Protein AF-A0A6B3G0H2-F1 (afdb_monomer)

Mean predicted aligned error: 7.12 Å

Solvent-accessible surface area (backbone atoms only — not comparable to full-atom values): 10610 Å² total; per-residue (Å²): 130,90,56,65,70,66,47,51,53,51,40,54,52,39,26,51,53,11,52,51,46,46,52,53,48,56,57,47,26,76,76,65,77,55,78,64,62,69,59,52,50,50,17,49,45,35,40,48,50,50,52,52,49,53,62,69,44,49,84,65,65,76,85,73,67,90,80,66,84,82,47,71,42,78,52,81,40,64,75,80,82,90,67,98,53,65,69,66,47,37,51,47,28,28,53,26,36,30,51,52,40,35,51,48,26,51,35,27,74,70,67,75,42,77,77,44,69,31,36,40,42,46,82,60,38,22,66,51,31,48,90,81,32,66,71,52,33,48,48,49,49,52,22,30,43,56,51,64,24,41,29,37,41,14,24,37,38,79,56,74,99,85,38,80,37,57,28,40,31,38,28,38,48,87,79,36,78,77,50,78,48,70,69,84,80,75,70,86,94,111

pLDDT: mean 90.38, std 10.37, range [49.75, 98.5]

Radius of gyration: 27.17 Å; Cα contacts (8 Å, |Δi|>4): 255; chains: 1; bounding box: 57×47×71 Å

Secondary structure (DSSP, 8-state):
--SHHHHHHHHHHHHHHHHHHHHHHHHHHHHH----HHHHHHHHHHHHHHHHHHHHTGGG---S-BTB---EEE-----PPP-S-HHHHHHHHHHHHHHHHHHHHHHHHTTSSPPPSEEEPPTTSBSS-TTT-HHHHHHHHHHHHHHTS-EEEEEEEE-STT-EEEEEEEEETTTEEEEEEE-SSPPTT-

Foldseek 3Di:
DPDPPVVVVQLVVLLVVLVVLVVVQVVVCVVPVDHPVVSPVSSCCSNVVSVVVVVVCVVVDDPDDPPDDFAEAEFQLDFDDDDPCVPVRLVSLLLSSLVRLLVVLVCCVVVNDPQGQEYEYDASSHQDAVVPDVVSQVSVLVSCLSSQHWYWDFYFHDDPDDDTWGKTFTQHNVPGTDDIDTDDDDDVPD

Structure (mmCIF, N/CA/C/O backbone):
data_AF-A0A6B3G0H2-F1
#
_entry.id   AF-A0A6B3G0H2-F1
#
loop_
_atom_site.group_PDB
_atom_site.id
_atom_site.type_symbol
_atom_site.label_atom_id
_atom_site.label_alt_id
_atom_site.label_comp_id
_atom_site.label_asym_id
_atom_site.label_entity_id
_atom_site.label_seq_id
_atom_site.pdbx_PDB_ins_code
_atom_site.Cartn_x
_atom_site.Cartn_y
_atom_site.Cartn_z
_atom_site.occupancy
_atom_site.B_iso_or_equiv
_atom_site.auth_seq_id
_atom_site.auth_comp_id
_atom_site.auth_asym_id
_atom_site.auth_atom_id
_atom_site.pdbx_PDB_model_num
ATOM 1 N N . ALA A 1 1 ? -0.724 4.421 -18.449 1.00 69.81 1 ALA A N 1
ATOM 2 C CA . ALA A 1 1 ? -1.516 4.688 -19.665 1.00 69.81 1 ALA A CA 1
ATOM 3 C C . ALA A 1 1 ? -1.369 3.622 -20.766 1.00 69.81 1 ALA A C 1
ATOM 5 O O . ALA A 1 1 ? -2.378 3.017 -21.073 1.00 69.81 1 ALA A O 1
ATOM 6 N N . LEU A 1 2 ? -0.192 3.345 -21.366 1.00 79.50 2 LEU A N 1
ATOM 7 C CA . LEU A 1 2 ? -0.154 2.553 -22.626 1.00 79.50 2 LEU A CA 1
ATOM 8 C C . LEU A 1 2 ? 0.588 1.198 -22.608 1.00 79.50 2 LEU A C 1
ATOM 10 O O . LEU A 1 2 ? 0.274 0.343 -23.427 1.00 79.50 2 LEU A O 1
ATOM 14 N N . GLY A 1 3 ? 1.543 0.954 -21.702 1.00 85.19 3 GLY A N 1
ATOM 15 C CA . GLY A 1 3 ? 2.291 -0.321 -21.721 1.00 85.19 3 GLY A CA 1
ATOM 16 C C . GLY A 1 3 ? 3.062 -0.691 -20.454 1.00 85.19 3 GLY A C 1
ATOM 17 O O . GLY A 1 3 ? 3.895 -1.595 -20.488 1.00 85.19 3 GLY A O 1
ATOM 18 N N . GLY A 1 4 ? 2.794 -0.000 -19.342 1.00 89.50 4 GLY A N 1
ATOM 19 C CA . GLY A 1 4 ? 3.390 -0.286 -18.033 1.00 89.50 4 GLY A CA 1
ATOM 20 C C . GLY A 1 4 ? 4.922 -0.213 -17.990 1.00 89.50 4 GLY A C 1
ATOM 21 O O . GLY A 1 4 ? 5.574 0.343 -18.877 1.00 89.50 4 GLY A O 1
ATOM 22 N N . THR A 1 5 ? 5.496 -0.800 -16.938 1.00 92.12 5 THR A N 1
ATOM 23 C CA . THR A 1 5 ? 6.951 -0.920 -16.775 1.00 92.12 5 THR A CA 1
ATOM 24 C C . THR A 1 5 ? 7.637 -1.722 -17.891 1.00 92.12 5 THR A C 1
ATOM 26 O O . THR A 1 5 ? 8.738 -1.318 -18.262 1.00 92.12 5 THR A O 1
ATOM 29 N N . PRO A 1 6 ? 7.035 -2.761 -18.521 1.00 95.62 6 PRO A N 1
ATOM 30 C CA . PRO A 1 6 ? 7.700 -3.479 -19.610 1.00 95.62 6 PRO A CA 1
ATOM 31 C C . PRO A 1 6 ? 7.971 -2.610 -20.844 1.00 95.62 6 PRO A C 1
ATOM 33 O O . PRO A 1 6 ? 9.071 -2.662 -21.397 1.00 95.62 6 PRO A O 1
ATOM 36 N N . LEU A 1 7 ? 7.007 -1.778 -21.263 1.00 93.88 7 LEU A N 1
ATOM 37 C CA . LEU A 1 7 ? 7.196 -0.867 -22.398 1.00 93.88 7 LEU A CA 1
ATOM 38 C C . LEU A 1 7 ? 8.279 0.176 -22.102 1.00 93.88 7 LEU A C 1
ATOM 40 O O . LEU A 1 7 ? 9.087 0.485 -22.976 1.00 93.88 7 LEU A O 1
ATOM 44 N N . LEU A 1 8 ? 8.328 0.679 -20.864 1.00 94.12 8 LEU A N 1
ATOM 45 C CA . LEU A 1 8 ? 9.386 1.583 -20.419 1.00 94.12 8 LEU A CA 1
ATOM 46 C C . LEU A 1 8 ? 10.760 0.901 -20.479 1.00 94.12 8 LEU A C 1
ATOM 48 O O . LEU A 1 8 ? 11.696 1.466 -21.039 1.00 94.12 8 LEU A O 1
ATOM 52 N N . SER A 1 9 ? 10.885 -0.323 -19.957 1.00 96.62 9 SER A N 1
ATOM 53 C CA . SER A 1 9 ? 12.137 -1.086 -20.022 1.00 96.62 9 SER A CA 1
ATOM 54 C C . SER A 1 9 ? 12.588 -1.313 -21.464 1.00 96.62 9 SER A C 1
ATOM 56 O O . SER A 1 9 ? 13.755 -1.092 -21.782 1.00 96.62 9 SER A O 1
ATOM 58 N N . PHE A 1 10 ? 11.666 -1.686 -22.355 1.00 96.69 10 PHE A N 1
ATOM 59 C CA . PHE A 1 10 ? 11.954 -1.832 -23.779 1.00 96.69 10 PHE A CA 1
ATOM 60 C C . PHE A 1 10 ? 12.435 -0.517 -24.408 1.00 96.69 10 PHE A C 1
ATOM 62 O O . PHE A 1 10 ? 13.461 -0.507 -25.082 1.00 96.69 10 PHE A O 1
ATOM 69 N N . ALA A 1 11 ? 11.738 0.594 -24.155 1.00 96.50 11 ALA A N 1
ATOM 70 C CA . ALA A 1 11 ? 12.102 1.919 -24.654 1.00 96.50 11 ALA A CA 1
ATOM 71 C C . ALA A 1 11 ? 13.511 2.344 -24.214 1.00 96.50 11 ALA A C 1
ATOM 73 O O . ALA A 1 11 ? 14.295 2.818 -25.033 1.00 96.50 11 ALA A O 1
ATOM 74 N N . VAL A 1 12 ? 13.859 2.130 -22.942 1.00 97.25 12 VAL A N 1
ATOM 75 C CA . VAL A 1 12 ? 15.194 2.441 -22.406 1.00 97.25 12 VAL A CA 1
ATOM 76 C C . VAL A 1 12 ? 16.271 1.611 -23.104 1.00 97.25 12 VAL A C 1
ATOM 78 O O . VAL A 1 12 ? 17.283 2.159 -23.547 1.00 97.25 12 VAL A O 1
ATOM 81 N N . VAL A 1 13 ? 16.047 0.303 -23.250 1.00 97.88 13 VAL A N 1
ATOM 82 C CA . VAL A 1 13 ? 16.983 -0.594 -23.942 1.00 97.88 13 VAL A CA 1
ATOM 83 C C . VAL A 1 13 ? 17.134 -0.200 -25.417 1.00 97.88 13 VAL A C 1
ATOM 85 O O . VAL A 1 13 ? 18.254 -0.139 -25.926 1.00 97.88 13 VAL A O 1
ATOM 88 N N . LEU A 1 14 ? 16.031 0.134 -26.093 1.00 97.75 14 LEU A N 1
ATOM 89 C CA . LEU A 1 14 ? 16.022 0.572 -27.488 1.00 97.75 14 LEU A CA 1
ATOM 90 C C . LEU A 1 14 ? 16.811 1.875 -27.685 1.00 97.75 14 LEU A C 1
ATOM 92 O O . LEU A 1 14 ? 17.647 1.948 -28.588 1.00 97.75 14 LEU A O 1
ATOM 96 N N . CYS A 1 15 ? 16.619 2.864 -26.808 1.00 97.88 15 CYS A N 1
ATOM 97 C CA . CYS A 1 15 ? 17.418 4.089 -26.796 1.00 97.88 15 CYS A CA 1
ATOM 98 C C . CYS A 1 15 ? 18.910 3.781 -26.615 1.00 97.88 15 CYS A C 1
ATOM 100 O O . CYS A 1 15 ? 19.741 4.349 -27.320 1.00 97.88 15 CYS A O 1
ATOM 102 N N . GLY A 1 16 ? 19.258 2.853 -25.715 1.00 97.69 16 GLY A N 1
ATOM 103 C CA . GLY A 1 16 ? 20.639 2.413 -25.499 1.00 97.69 16 GLY A CA 1
ATOM 104 C C . GLY A 1 16 ? 21.286 1.846 -26.766 1.00 97.69 16 GLY A C 1
ATOM 105 O O . GLY A 1 16 ? 22.377 2.272 -27.148 1.00 97.69 16 GLY A O 1
ATOM 106 N N . PHE A 1 17 ? 20.590 0.949 -27.472 1.00 97.38 17 PHE A N 1
ATOM 107 C CA . PHE A 1 17 ? 21.061 0.425 -28.759 1.00 97.38 17 PHE A CA 1
ATOM 108 C C . PHE A 1 17 ? 21.135 1.503 -29.847 1.00 97.38 17 PHE A C 1
ATOM 110 O O . PHE A 1 17 ? 22.084 1.510 -30.631 1.00 97.38 17 PHE A O 1
ATOM 117 N N . GLY A 1 18 ? 20.183 2.440 -29.881 1.00 96.56 18 GLY A N 1
ATOM 118 C CA . GLY A 1 18 ? 20.206 3.578 -30.803 1.00 96.56 18 GLY A CA 1
ATOM 119 C C . GLY A 1 18 ? 21.410 4.497 -30.582 1.00 96.56 18 GLY A C 1
ATOM 120 O O . GLY A 1 18 ? 22.095 4.860 -31.537 1.00 96.56 18 GLY A O 1
ATOM 121 N N . LEU A 1 19 ? 21.726 4.819 -29.325 1.00 97.12 19 LEU A N 1
ATOM 122 C CA . LEU A 1 19 ? 22.900 5.618 -28.960 1.00 97.12 19 LEU A CA 1
ATOM 123 C C . LEU A 1 19 ? 24.208 4.897 -29.294 1.00 97.12 19 L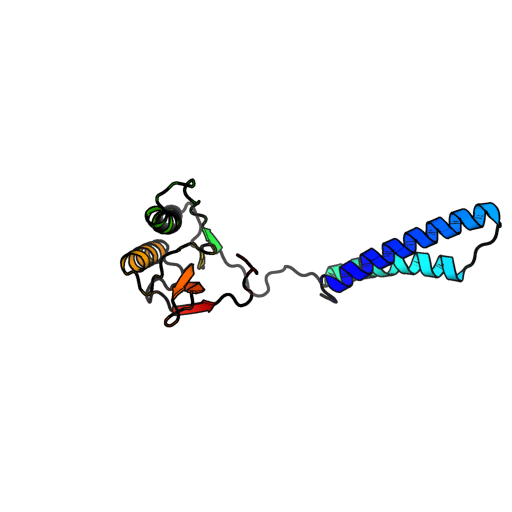EU A C 1
ATOM 125 O O . LEU A 1 19 ? 25.118 5.508 -29.857 1.00 97.12 19 LEU A O 1
ATOM 129 N N . TYR A 1 20 ? 24.296 3.597 -29.000 1.00 96.81 20 TYR A N 1
ATOM 130 C CA . TYR A 1 20 ? 25.440 2.777 -29.396 1.00 96.81 20 TYR A CA 1
ATOM 131 C C . TYR A 1 20 ? 25.652 2.809 -30.915 1.00 96.81 20 TYR A C 1
ATOM 133 O O . TYR A 1 20 ? 26.762 3.064 -31.388 1.00 96.81 20 TYR A O 1
ATOM 141 N N . GLU A 1 21 ? 24.582 2.608 -31.687 1.00 94.94 21 GLU A N 1
ATOM 142 C CA . GLU A 1 21 ? 24.642 2.638 -33.145 1.00 94.94 21 GLU A CA 1
ATOM 143 C C . GLU A 1 21 ? 25.055 4.023 -33.662 1.00 94.94 21 GLU A C 1
ATOM 145 O O . GLU A 1 21 ? 25.895 4.115 -34.557 1.00 94.94 21 GLU A O 1
ATOM 150 N N . ALA A 1 22 ? 24.561 5.108 -33.060 1.00 93.31 22 ALA A N 1
ATOM 151 C CA . ALA A 1 22 ? 24.979 6.465 -33.405 1.00 93.31 22 ALA A CA 1
ATOM 152 C C . ALA A 1 22 ? 26.492 6.674 -33.200 1.00 93.31 22 ALA A C 1
ATOM 154 O O . ALA A 1 22 ? 27.174 7.170 -34.101 1.00 93.31 22 ALA A O 1
ATOM 155 N N . VAL A 1 23 ? 27.044 6.234 -32.062 1.00 94.69 23 VAL A N 1
ATOM 156 C CA . VAL A 1 23 ? 28.492 6.292 -31.790 1.00 94.69 23 VAL A CA 1
ATOM 157 C C . VAL A 1 23 ? 29.272 5.470 -32.816 1.00 94.69 23 VAL A C 1
ATOM 159 O O . VAL A 1 23 ? 30.251 5.958 -33.390 1.00 94.69 23 VAL A O 1
ATOM 162 N N . ARG A 1 24 ? 28.817 4.246 -33.110 1.00 94.19 24 ARG A N 1
ATOM 163 C CA . ARG A 1 24 ? 29.448 3.364 -34.099 1.00 94.19 24 ARG A CA 1
ATOM 164 C C . ARG A 1 24 ? 29.493 4.005 -35.488 1.00 94.19 24 ARG A C 1
ATOM 166 O O . ARG A 1 24 ? 30.521 3.922 -36.162 1.00 94.19 24 ARG A O 1
ATOM 173 N N . GLN A 1 25 ? 28.418 4.677 -35.902 1.00 92.00 25 GLN A N 1
ATOM 174 C CA . GLN A 1 25 ? 28.355 5.384 -37.184 1.00 92.00 25 GLN A CA 1
ATOM 175 C C . GLN A 1 25 ? 29.285 6.598 -37.236 1.00 92.00 25 GLN A C 1
ATOM 177 O O . GLN A 1 25 ? 29.962 6.799 -38.244 1.00 92.00 25 GLN A O 1
ATOM 182 N N . VAL A 1 26 ? 29.398 7.368 -36.149 1.00 92.12 26 VAL A N 1
ATOM 183 C CA . VAL A 1 26 ? 30.367 8.474 -36.057 1.00 92.12 26 VAL A CA 1
ATOM 184 C C . VAL A 1 26 ? 31.798 7.954 -36.204 1.00 92.12 26 VAL A C 1
ATOM 186 O O . VAL A 1 26 ? 32.586 8.518 -36.963 1.00 92.12 26 VAL A O 1
ATOM 189 N N . MET A 1 27 ? 32.141 6.854 -35.531 1.00 92.50 27 MET A N 1
ATOM 190 C CA . MET A 1 27 ? 33.468 6.241 -35.645 1.00 92.50 27 MET A CA 1
ATOM 191 C C . MET A 1 27 ? 33.745 5.717 -37.061 1.00 92.50 27 MET A C 1
ATOM 193 O O . MET A 1 27 ? 34.824 5.961 -37.601 1.00 92.50 27 MET A O 1
ATOM 197 N N . ALA A 1 28 ? 32.774 5.047 -37.688 1.00 90.44 28 ALA A N 1
ATOM 198 C CA . ALA A 1 28 ? 32.903 4.526 -39.049 1.00 90.44 28 ALA A CA 1
ATOM 199 C C . ALA A 1 28 ? 33.003 5.639 -40.106 1.00 90.44 28 ALA A C 1
ATOM 201 O O . ALA A 1 28 ? 33.748 5.511 -41.078 1.00 90.44 28 ALA A O 1
ATOM 202 N N . TYR A 1 29 ? 32.298 6.756 -39.918 1.00 91.25 29 TYR A N 1
ATOM 203 C CA . TYR A 1 29 ? 32.407 7.916 -40.800 1.00 91.25 29 TYR A CA 1
ATOM 204 C C . TYR A 1 29 ? 33.815 8.520 -40.766 1.00 91.25 29 TYR A C 1
ATOM 206 O O . TYR A 1 29 ? 34.363 8.851 -41.814 1.00 91.25 29 TYR A O 1
ATOM 214 N N . ARG A 1 30 ? 34.445 8.596 -39.585 1.00 90.56 30 ARG A N 1
ATOM 215 C CA . ARG A 1 30 ? 35.815 9.124 -39.444 1.00 90.56 30 ARG A CA 1
ATOM 216 C C . ARG A 1 30 ? 36.859 8.313 -40.213 1.00 90.56 30 ARG A C 1
ATOM 218 O O . ARG A 1 30 ? 37.866 8.888 -40.610 1.00 90.56 30 ARG A O 1
ATOM 225 N N . SER A 1 31 ? 36.640 7.014 -40.416 1.00 89.38 31 SER A N 1
ATOM 226 C CA . SER A 1 31 ? 37.560 6.151 -41.168 1.00 89.38 31 SER A CA 1
ATOM 227 C C . SER A 1 31 ? 37.193 5.999 -42.646 1.00 89.38 31 SER A C 1
ATOM 229 O O . SER A 1 31 ? 38.083 5.855 -43.477 1.00 89.38 31 SER A O 1
ATOM 231 N N . THR A 1 32 ? 35.903 6.024 -42.991 1.00 89.06 32 THR A N 1
ATOM 232 C CA . THR A 1 32 ? 35.430 5.690 -44.350 1.00 89.06 32 THR A CA 1
ATOM 233 C C . THR A 1 32 ? 34.856 6.866 -45.139 1.00 89.06 32 THR A C 1
ATOM 235 O O . THR A 1 32 ? 34.667 6.740 -46.348 1.00 89.06 32 THR A O 1
ATOM 238 N N . GLY A 1 33 ? 34.522 7.982 -44.483 1.00 88.00 33 GLY A N 1
ATOM 239 C CA . GLY A 1 33 ? 33.856 9.143 -45.088 1.00 88.00 33 GLY A CA 1
ATOM 240 C C . GLY A 1 33 ? 32.427 8.881 -45.587 1.00 88.00 33 GLY A C 1
ATOM 241 O O . GLY A 1 33 ? 31.837 9.740 -46.238 1.00 88.00 33 GLY A O 1
ATOM 242 N N . LYS A 1 34 ? 31.852 7.701 -45.317 1.00 88.44 34 LYS A N 1
ATOM 243 C CA . LYS A 1 34 ? 30.526 7.294 -45.805 1.00 88.44 34 LYS A CA 1
ATOM 244 C C . LYS A 1 34 ? 29.498 7.309 -44.680 1.00 88.44 34 LYS A C 1
ATOM 246 O O . LYS A 1 34 ? 29.795 6.917 -43.557 1.00 88.44 34 LYS A O 1
ATOM 251 N N . ILE A 1 35 ? 28.269 7.712 -45.010 1.00 84.12 35 ILE A N 1
ATOM 252 C CA . ILE A 1 35 ? 27.137 7.733 -44.075 1.00 84.12 35 ILE A CA 1
ATOM 253 C C . ILE A 1 35 ? 26.048 6.780 -44.587 1.00 84.12 35 ILE A C 1
ATOM 255 O O . ILE A 1 35 ? 25.351 7.108 -45.555 1.00 84.12 35 ILE A O 1
ATOM 259 N N . PRO A 1 36 ? 25.862 5.604 -43.965 1.00 88.75 36 PRO A N 1
ATOM 260 C CA . PRO A 1 36 ? 24.761 4.713 -44.304 1.00 88.75 36 PRO A CA 1
ATOM 261 C C . PRO A 1 36 ? 23.449 5.279 -43.746 1.00 88.75 36 PRO A C 1
ATOM 263 O O . PRO A 1 36 ? 23.105 5.083 -42.581 1.00 88.75 36 PRO A O 1
ATOM 266 N N . ARG A 1 37 ? 22.697 5.987 -44.597 1.00 88.38 37 ARG A N 1
ATOM 267 C CA . ARG A 1 37 ? 21.467 6.713 -44.222 1.00 88.38 37 ARG A CA 1
ATOM 268 C C . ARG A 1 37 ? 20.453 5.864 -43.449 1.00 88.38 37 ARG A C 1
ATOM 270 O O . ARG A 1 37 ? 19.875 6.358 -42.491 1.00 88.38 37 ARG A O 1
ATOM 277 N N . ALA A 1 38 ? 20.274 4.598 -43.829 1.00 90.69 38 ALA A N 1
ATOM 278 C CA . ALA A 1 38 ? 19.348 3.691 -43.150 1.00 90.69 38 ALA A CA 1
ATOM 279 C C . ALA A 1 38 ? 19.748 3.417 -41.690 1.00 90.69 38 ALA A C 1
ATOM 281 O O . ALA A 1 38 ? 18.893 3.411 -40.811 1.00 90.69 38 ALA A O 1
ATOM 282 N N . ALA A 1 39 ? 21.044 3.251 -41.416 1.00 89.56 39 ALA A N 1
ATOM 283 C CA . ALA A 1 39 ? 21.535 2.989 -40.066 1.00 89.56 39 ALA A CA 1
ATOM 284 C C . ALA A 1 39 ? 21.436 4.234 -39.172 1.00 89.56 39 ALA A C 1
ATOM 286 O O . ALA A 1 39 ? 21.023 4.137 -38.021 1.00 89.56 39 ALA A O 1
ATOM 287 N N . VAL A 1 40 ? 21.729 5.418 -39.724 1.00 91.94 40 VAL A N 1
ATOM 288 C CA . VAL A 1 40 ? 21.543 6.694 -39.013 1.00 91.94 40 VAL A CA 1
ATOM 289 C C . VAL A 1 40 ? 20.065 6.951 -38.713 1.00 91.94 40 VAL A C 1
ATOM 291 O O . VAL A 1 40 ? 19.729 7.328 -37.594 1.00 91.94 40 VAL A O 1
ATOM 294 N N . ALA A 1 41 ? 19.177 6.709 -39.682 1.00 93.81 41 ALA A N 1
ATOM 295 C CA . ALA A 1 41 ? 17.737 6.845 -39.483 1.00 93.81 41 ALA A CA 1
ATOM 296 C C . ALA A 1 41 ? 17.214 5.866 -38.421 1.00 93.81 41 ALA A C 1
ATOM 298 O O . ALA A 1 41 ? 16.437 6.270 -37.562 1.00 93.81 41 ALA A O 1
ATOM 299 N N . GLY A 1 42 ? 17.680 4.612 -38.433 1.00 94.50 42 GLY A N 1
ATOM 300 C CA . GLY A 1 42 ? 17.349 3.619 -37.410 1.00 94.50 42 GLY A CA 1
ATOM 301 C C . GLY A 1 42 ? 17.822 4.033 -36.015 1.00 94.50 42 GLY A C 1
ATOM 302 O O . GLY A 1 42 ? 17.030 4.023 -35.080 1.00 94.50 42 GLY A O 1
ATOM 303 N N . ALA A 1 43 ? 19.076 4.475 -35.878 1.00 94.62 43 ALA A N 1
ATOM 304 C CA . ALA A 1 43 ? 19.625 4.962 -34.611 1.00 94.62 43 ALA A CA 1
ATOM 305 C C . ALA A 1 43 ? 18.837 6.155 -34.052 1.00 94.62 43 ALA A C 1
ATOM 307 O O . ALA A 1 43 ? 18.477 6.172 -32.875 1.00 94.62 43 ALA A O 1
ATOM 308 N N . ALA A 1 44 ? 18.528 7.131 -34.912 1.00 95.06 44 ALA A N 1
ATOM 309 C CA . ALA A 1 44 ? 17.740 8.297 -34.540 1.00 95.06 44 ALA A CA 1
ATOM 310 C C . ALA A 1 44 ? 16.308 7.909 -34.147 1.00 95.06 44 ALA A C 1
ATOM 312 O O . ALA A 1 44 ? 15.824 8.359 -33.113 1.00 95.06 44 ALA A O 1
ATOM 313 N N . ALA A 1 45 ? 15.642 7.042 -34.916 1.00 97.06 45 ALA A N 1
ATOM 314 C CA . ALA A 1 45 ? 14.289 6.580 -34.612 1.00 97.06 45 ALA A CA 1
ATOM 315 C C . ALA A 1 45 ? 14.226 5.825 -33.275 1.00 97.06 45 ALA A C 1
ATOM 317 O O . ALA A 1 45 ? 13.333 6.092 -32.474 1.00 97.06 45 ALA A O 1
ATOM 318 N N . SER A 1 46 ? 15.207 4.963 -32.990 1.00 97.25 46 SER A N 1
ATOM 319 C CA . SER A 1 46 ? 15.307 4.218 -31.728 1.00 97.25 46 SER A CA 1
ATOM 320 C C . SER A 1 46 ? 15.408 5.108 -30.486 1.00 97.25 46 SER A C 1
ATOM 322 O O . SER A 1 46 ? 15.092 4.648 -29.395 1.00 97.25 46 SER A O 1
ATOM 324 N N . VAL A 1 47 ? 15.825 6.370 -30.633 1.00 97.19 47 VAL A N 1
ATOM 325 C CA . VAL A 1 47 ? 15.901 7.344 -29.532 1.00 97.19 47 VAL A CA 1
ATOM 326 C C . VAL A 1 47 ? 14.718 8.311 -29.557 1.00 9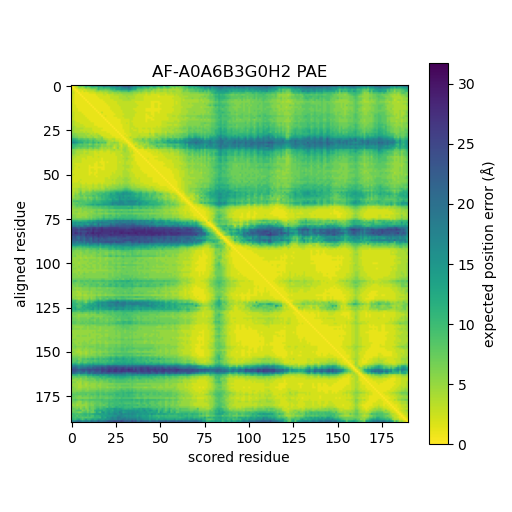7.19 47 VAL A C 1
ATOM 328 O O . VAL A 1 47 ? 14.063 8.541 -28.542 1.00 97.19 47 VAL A O 1
ATOM 331 N N . LEU A 1 48 ? 14.422 8.882 -30.724 1.00 97.75 48 LEU A N 1
ATOM 332 C CA . LEU A 1 48 ? 13.432 9.945 -30.863 1.00 97.75 48 LEU A CA 1
ATOM 333 C C . LEU A 1 48 ? 12.002 9.429 -30.722 1.00 97.75 48 LEU A C 1
ATOM 335 O O . LEU A 1 48 ? 11.179 10.128 -30.141 1.00 97.75 48 LEU A O 1
ATOM 339 N N . VAL A 1 49 ? 11.696 8.222 -31.210 1.00 96.88 49 VAL A N 1
ATOM 340 C CA . VAL A 1 49 ? 10.335 7.668 -31.127 1.00 96.88 49 VAL A CA 1
ATOM 341 C C . VAL A 1 49 ? 9.925 7.405 -29.673 1.00 96.88 49 VAL A C 1
ATOM 343 O O . VAL A 1 49 ? 8.852 7.875 -29.295 1.00 96.88 49 VAL A O 1
ATOM 346 N N . PRO A 1 50 ? 10.741 6.752 -28.817 1.00 96.38 50 PRO A N 1
ATOM 347 C CA . PRO A 1 50 ? 10.398 6.606 -27.404 1.00 96.38 50 PRO A CA 1
ATOM 348 C C . PRO A 1 50 ? 10.228 7.934 -26.660 1.00 96.38 50 PRO A C 1
ATOM 350 O O . PRO A 1 50 ? 9.275 8.085 -25.898 1.00 96.38 50 PRO A O 1
ATOM 353 N N . ILE A 1 51 ? 11.112 8.911 -26.900 1.00 95.94 51 ILE A N 1
ATOM 354 C CA . ILE A 1 51 ? 11.036 10.233 -26.255 1.00 95.94 51 ILE A CA 1
ATOM 355 C C . ILE A 1 51 ? 9.780 10.981 -26.707 1.00 95.94 51 ILE A C 1
ATOM 357 O O . ILE A 1 51 ? 9.027 11.481 -25.875 1.00 95.94 51 ILE A O 1
ATOM 361 N N . ALA A 1 52 ? 9.523 11.030 -28.016 1.00 96.06 52 ALA A N 1
ATOM 362 C CA . ALA A 1 52 ? 8.330 11.667 -28.561 1.00 96.06 52 ALA A CA 1
ATOM 363 C C . ALA A 1 52 ? 7.054 10.983 -28.055 1.00 96.06 52 ALA A C 1
ATOM 365 O O . ALA A 1 52 ? 6.107 11.669 -27.687 1.00 96.06 52 ALA A O 1
ATOM 366 N N . GLY A 1 53 ? 7.048 9.649 -27.971 1.00 94.06 53 GLY A N 1
ATOM 367 C CA . GLY A 1 53 ? 5.945 8.883 -27.395 1.00 94.06 53 GLY A CA 1
ATOM 368 C C . GLY A 1 53 ? 5.706 9.207 -25.920 1.00 94.06 53 GLY A C 1
ATOM 369 O O . GLY A 1 53 ? 4.560 9.395 -25.521 1.00 94.06 53 GLY A O 1
ATOM 370 N N . ALA A 1 54 ? 6.767 9.338 -25.118 1.00 92.19 54 ALA A N 1
ATOM 371 C CA . ALA A 1 54 ? 6.658 9.727 -23.713 1.00 92.19 54 ALA A CA 1
ATOM 372 C C . ALA A 1 54 ? 6.087 11.145 -23.551 1.00 92.19 54 ALA A C 1
ATOM 374 O O . ALA A 1 54 ? 5.173 11.347 -22.756 1.00 92.19 54 ALA A O 1
ATOM 375 N N . LEU A 1 55 ? 6.570 12.108 -24.344 1.00 93.81 55 LEU A N 1
ATOM 376 C CA . LEU A 1 55 ? 6.063 13.484 -24.337 1.00 93.81 55 LEU A CA 1
ATOM 377 C C . LEU A 1 55 ? 4.603 13.559 -24.799 1.00 93.81 55 LEU A C 1
ATOM 379 O O . LEU A 1 55 ? 3.792 14.240 -24.177 1.00 93.81 55 LEU A O 1
ATOM 383 N N . ALA A 1 56 ? 4.250 12.827 -25.857 1.00 93.25 56 ALA A N 1
ATOM 384 C CA . ALA A 1 56 ? 2.884 12.762 -26.366 1.00 93.25 56 ALA A CA 1
ATOM 385 C C . ALA A 1 56 ? 1.915 12.086 -25.383 1.00 93.25 56 ALA A C 1
ATOM 387 O O . ALA A 1 56 ? 0.720 12.364 -25.419 1.00 93.25 56 ALA A O 1
ATOM 388 N N . ALA A 1 57 ? 2.416 11.215 -24.503 1.00 91.81 57 ALA A N 1
ATOM 389 C CA . ALA A 1 57 ? 1.618 10.534 -23.490 1.00 91.81 57 ALA A CA 1
ATOM 390 C C . ALA A 1 57 ? 1.420 11.348 -22.200 1.00 91.81 57 ALA A C 1
ATOM 392 O O . ALA A 1 57 ? 0.631 10.916 -21.363 1.00 91.81 57 ALA A O 1
ATOM 393 N N . LEU A 1 58 ? 2.083 12.501 -22.024 1.00 90.12 58 LEU A N 1
ATOM 394 C CA . LEU A 1 58 ? 1.927 13.336 -20.823 1.00 90.12 58 LEU A CA 1
ATOM 395 C C . LEU A 1 58 ? 0.460 13.675 -20.501 1.00 90.12 58 LEU A C 1
ATOM 397 O O . LEU A 1 58 ? 0.080 13.502 -19.349 1.00 90.12 58 LEU A O 1
ATOM 401 N N . PRO A 1 59 ? -0.400 14.058 -21.469 1.00 89.75 59 PRO A N 1
ATOM 402 C CA . PRO A 1 59 ? -1.804 14.359 -21.180 1.00 89.75 59 PRO A CA 1
ATOM 403 C C . PRO A 1 59 ? -2.645 13.135 -20.786 1.00 89.75 59 PRO A C 1
ATOM 405 O O . PRO A 1 59 ? -3.779 13.296 -20.356 1.00 89.75 59 PRO A O 1
ATOM 408 N N . LEU A 1 60 ? -2.132 11.913 -20.979 1.00 87.88 60 LEU A N 1
ATOM 409 C CA . LEU A 1 60 ? -2.806 10.672 -20.574 1.00 87.88 60 LEU A CA 1
ATOM 410 C C . LEU A 1 60 ? -2.522 10.300 -19.114 1.00 87.88 60 LEU A C 1
ATOM 412 O O . LEU A 1 60 ? -3.044 9.295 -18.628 1.00 87.88 60 LEU A O 1
ATOM 416 N N . VAL A 1 61 ? -1.623 11.027 -18.454 1.00 84.94 61 VAL A N 1
ATOM 417 C CA . VAL A 1 61 ? -1.348 10.880 -17.030 1.00 84.94 61 VAL A CA 1
ATOM 418 C C . VAL A 1 61 ? -2.153 11.958 -16.330 1.00 84.94 61 VAL A C 1
ATOM 420 O O . VAL A 1 61 ? -1.773 13.124 -16.345 1.00 84.94 61 VAL A O 1
ATOM 423 N N . ASP A 1 62 ? -3.281 11.547 -15.771 1.00 84.12 62 ASP A N 1
ATOM 424 C CA . ASP A 1 62 ? -4.132 12.391 -14.948 1.00 84.12 62 ASP A CA 1
ATOM 425 C C . ASP A 1 62 ? -4.085 11.852 -13.517 1.00 84.12 62 ASP A C 1
ATOM 427 O O . ASP A 1 62 ? -4.209 10.644 -13.304 1.00 84.12 62 ASP A O 1
ATOM 431 N N . ASP A 1 63 ? -3.814 12.738 -12.565 1.00 85.19 63 ASP A N 1
ATOM 432 C CA . ASP A 1 63 ? -3.862 12.481 -11.125 1.00 85.19 63 ASP A CA 1
ATOM 433 C C . ASP A 1 63 ? -4.993 13.270 -10.453 1.00 85.19 63 ASP A C 1
ATOM 435 O O . ASP A 1 63 ? -5.073 13.332 -9.222 1.00 85.19 63 ASP A O 1
ATOM 439 N N . SER A 1 64 ? -5.869 13.884 -11.258 1.00 89.69 64 SER A N 1
ATOM 440 C CA . SER A 1 64 ? -7.035 14.578 -10.753 1.00 89.69 64 SER A CA 1
ATOM 441 C C . SER A 1 64 ? -7.971 13.609 -10.035 1.00 89.69 64 SER A C 1
ATOM 443 O O . SER A 1 64 ? -8.189 12.473 -10.448 1.00 89.69 64 SER A O 1
ATOM 445 N N . ALA A 1 65 ? -8.522 14.080 -8.919 1.00 88.81 65 ALA A N 1
ATOM 446 C CA . ALA A 1 65 ? -9.470 13.315 -8.132 1.00 88.81 65 ALA A CA 1
ATOM 447 C C . ALA A 1 65 ? -10.720 12.986 -8.961 1.00 88.81 65 ALA A C 1
ATOM 449 O O . ALA A 1 65 ? -11.509 13.878 -9.278 1.00 88.81 65 ALA A O 1
ATOM 450 N N . GLU A 1 66 ? -10.948 11.706 -9.249 1.00 88.12 66 GLU A N 1
ATOM 451 C CA . GLU A 1 66 ? -12.105 11.275 -10.034 1.00 88.12 66 GLU A CA 1
ATOM 452 C C . GLU A 1 66 ? -13.404 11.331 -9.219 1.00 88.12 66 GLU A C 1
ATOM 454 O O . GLU A 1 66 ? -14.484 11.541 -9.771 1.00 88.12 66 GLU A O 1
ATOM 459 N N . ASN A 1 67 ? -13.307 11.150 -7.897 1.00 90.50 67 ASN A N 1
ATOM 460 C CA . ASN A 1 67 ? -14.445 11.187 -6.980 1.00 90.50 67 ASN A CA 1
ATOM 461 C C . ASN A 1 67 ? -14.073 11.811 -5.625 1.00 90.50 67 ASN A C 1
ATOM 463 O O . ASN A 1 67 ? -14.144 11.169 -4.577 1.00 90.50 67 ASN A O 1
ATOM 467 N N . GLY A 1 68 ? -13.656 13.079 -5.657 1.00 90.50 68 GLY A N 1
ATOM 468 C CA . GLY A 1 68 ? -13.309 13.836 -4.455 1.00 90.50 68 GLY A CA 1
ATOM 469 C C . GLY A 1 68 ? -12.047 13.327 -3.752 1.00 90.50 68 GLY A C 1
ATOM 470 O O . GLY A 1 68 ? -11.229 12.613 -4.324 1.00 90.50 68 GLY A O 1
ATOM 471 N N . THR A 1 69 ? -11.861 13.737 -2.499 1.00 93.19 69 THR A N 1
ATOM 472 C CA . THR A 1 69 ? -10.664 13.414 -1.708 1.00 93.19 69 THR A CA 1
ATOM 473 C C . THR A 1 69 ? -11.050 12.777 -0.384 1.00 93.19 69 THR A C 1
ATOM 475 O O . THR A 1 69 ? -12.006 13.237 0.236 1.00 93.19 69 THR A O 1
ATOM 478 N N . ALA A 1 70 ? -10.260 11.810 0.081 1.00 94.81 70 ALA A N 1
ATOM 479 C CA . ALA A 1 70 ? -10.390 11.215 1.408 1.00 94.81 70 ALA A CA 1
ATOM 480 C C . ALA A 1 70 ? -9.207 11.605 2.307 1.00 94.81 70 ALA A C 1
ATOM 482 O O . ALA A 1 70 ? -8.062 11.704 1.859 1.00 94.81 70 ALA A O 1
ATOM 483 N N . THR A 1 71 ? -9.486 11.804 3.589 1.00 96.69 71 THR A N 1
ATOM 484 C CA . THR A 1 71 ? -8.496 11.959 4.651 1.00 96.69 71 THR A CA 1
ATOM 485 C C . THR A 1 71 ? -8.161 10.580 5.200 1.00 96.69 71 THR A C 1
ATOM 487 O O . THR A 1 71 ? -9.002 9.922 5.806 1.00 96.69 71 THR A O 1
ATOM 490 N N . VAL A 1 72 ? -6.918 10.141 5.011 1.00 97.44 72 VAL A N 1
ATOM 491 C CA . VAL A 1 72 ? -6.459 8.813 5.440 1.00 97.44 72 VAL A CA 1
ATOM 492 C C . VAL A 1 72 ? -5.417 8.953 6.535 1.00 97.44 72 VAL A C 1
ATOM 494 O O . VAL A 1 72 ? -4.424 9.658 6.361 1.00 97.44 72 VAL A O 1
ATOM 497 N N . ALA A 1 73 ? -5.608 8.239 7.642 1.00 97.88 73 ALA A N 1
ATOM 498 C CA . ALA A 1 73 ? -4.607 8.148 8.697 1.00 97.88 73 ALA A CA 1
ATOM 499 C C . ALA A 1 73 ? -3.788 6.859 8.554 1.00 97.88 73 ALA A C 1
ATOM 501 O O . ALA A 1 73 ? -4.287 5.771 8.825 1.00 97.88 73 ALA A O 1
ATOM 502 N N . ALA A 1 74 ? -2.517 6.969 8.167 1.00 97.12 74 ALA A N 1
ATOM 503 C CA . ALA A 1 74 ? -1.578 5.847 8.193 1.00 97.12 74 ALA A CA 1
ATOM 504 C C . ALA A 1 74 ? -0.840 5.815 9.542 1.00 97.12 74 ALA A C 1
ATOM 506 O O . ALA A 1 74 ? -0.093 6.738 9.873 1.00 97.12 74 ALA A O 1
ATOM 507 N N . ILE A 1 75 ? -1.059 4.768 10.339 1.00 95.62 75 ILE A N 1
ATOM 508 C CA . ILE A 1 75 ? -0.528 4.656 11.704 1.00 95.62 75 ILE A CA 1
ATOM 509 C C . ILE A 1 75 ? 0.725 3.793 11.713 1.00 95.62 75 ILE A C 1
ATOM 511 O O . ILE A 1 75 ? 0.698 2.665 11.247 1.00 95.62 75 ILE A O 1
ATOM 515 N N . GLN A 1 76 ? 1.804 4.272 12.328 1.00 90.44 76 GLN A N 1
ATOM 516 C CA . GLN A 1 76 ? 3.036 3.501 12.489 1.00 90.44 76 GLN A CA 1
ATOM 517 C C . GLN A 1 76 ? 3.448 3.469 13.966 1.00 90.44 76 GLN A C 1
ATOM 519 O O . GLN A 1 76 ? 3.978 4.445 14.494 1.00 90.44 76 GLN A O 1
ATOM 524 N N . GLY A 1 77 ? 3.200 2.342 14.641 1.00 78.50 77 GLY A N 1
ATOM 525 C CA . GLY A 1 77 ? 3.426 2.173 16.082 1.00 78.50 77 GLY A CA 1
ATOM 526 C C . GLY A 1 77 ? 4.892 1.981 16.494 1.00 78.50 77 GLY A C 1
ATOM 527 O O . GLY A 1 77 ? 5.215 2.099 17.670 1.00 78.50 77 GLY A O 1
ATOM 528 N N . ASN A 1 78 ? 5.804 1.744 15.544 1.00 79.25 78 ASN A N 1
ATOM 529 C CA . ASN A 1 78 ? 7.189 1.315 15.792 1.00 79.25 78 ASN A CA 1
ATOM 530 C C . ASN A 1 78 ? 7.291 -0.087 16.440 1.00 79.25 78 ASN A C 1
ATOM 532 O O . ASN A 1 78 ? 6.405 -0.538 17.170 1.00 79.25 78 ASN A O 1
ATOM 536 N N . VAL A 1 79 ? 8.399 -0.783 16.176 1.00 74.25 79 VAL A N 1
ATOM 537 C CA . VAL A 1 79 ? 8.660 -2.148 16.665 1.00 74.25 79 VAL A CA 1
ATOM 538 C C . VAL A 1 79 ? 9.684 -2.089 17.810 1.00 74.25 79 VAL A C 1
ATOM 540 O O . VAL A 1 79 ? 10.669 -1.350 17.701 1.00 74.25 79 VAL A O 1
ATOM 543 N N . PRO A 1 80 ? 9.490 -2.821 18.926 1.00 68.31 80 PRO A N 1
ATOM 544 C CA . PRO A 1 80 ? 10.479 -2.886 20.003 1.00 68.31 80 PRO A CA 1
ATOM 545 C C . PRO A 1 80 ? 11.846 -3.407 19.523 1.00 68.31 80 PRO A C 1
ATOM 547 O O . PRO A 1 80 ? 11.935 -4.160 18.555 1.00 68.31 80 PRO A O 1
ATOM 550 N N . ARG A 1 81 ? 12.934 -3.054 20.225 1.00 61.03 81 ARG A N 1
ATOM 551 C CA . ARG A 1 81 ? 14.268 -3.625 19.948 1.00 61.03 81 ARG A CA 1
ATOM 552 C C . ARG A 1 81 ? 14.280 -5.135 20.244 1.00 61.03 81 ARG A C 1
ATOM 554 O O . ARG A 1 81 ? 13.734 -5.561 21.260 1.00 61.03 81 ARG A O 1
ATOM 561 N N . LEU A 1 82 ? 14.939 -5.914 19.379 1.00 52.03 82 LEU A N 1
ATOM 562 C CA . LEU A 1 82 ? 15.084 -7.376 19.486 1.00 52.03 82 LEU A CA 1
ATOM 563 C C . LEU A 1 82 ? 15.672 -7.804 20.848 1.00 52.03 82 LEU A C 1
ATOM 565 O O . LEU A 1 82 ? 16.633 -7.209 21.333 1.00 52.03 82 LEU A O 1
ATOM 569 N N . GLY A 1 83 ? 15.094 -8.850 21.443 1.00 57.78 83 GLY A N 1
ATOM 570 C CA . GLY A 1 83 ? 15.408 -9.395 22.767 1.00 57.78 83 GLY A CA 1
ATOM 571 C C . GLY A 1 83 ? 14.777 -10.787 22.925 1.00 57.78 83 GLY A C 1
ATOM 572 O O . GLY A 1 83 ? 14.002 -11.200 22.070 1.00 57.78 83 GLY A O 1
ATOM 573 N N . LEU A 1 84 ? 15.112 -11.525 23.988 1.00 49.75 84 LEU A N 1
ATOM 574 C CA . LEU A 1 84 ? 14.750 -12.948 24.170 1.00 49.75 84 LEU A CA 1
ATOM 575 C C . LEU A 1 84 ? 13.255 -13.223 24.467 1.00 49.75 84 LEU A C 1
ATOM 577 O O . LEU A 1 84 ? 12.901 -14.361 24.760 1.00 49.75 84 LEU A O 1
ATOM 581 N N . ASP A 1 85 ? 12.379 -12.217 24.388 1.00 60.78 85 ASP A N 1
ATOM 582 C CA . ASP A 1 85 ? 10.976 -12.300 24.819 1.00 60.78 85 ASP A CA 1
ATOM 583 C C . ASP A 1 85 ? 9.993 -12.080 23.653 1.00 60.78 85 ASP A C 1
ATOM 585 O O . ASP A 1 85 ? 9.325 -11.052 23.523 1.00 60.78 85 ASP A O 1
ATOM 589 N N . PHE A 1 86 ? 9.953 -13.054 22.741 1.00 55.44 86 PHE A N 1
ATOM 590 C CA . PHE A 1 86 ? 9.245 -12.956 21.458 1.00 55.44 86 PHE A CA 1
ATOM 591 C C . PHE A 1 86 ? 7.721 -12.785 21.610 1.00 55.44 86 PHE A C 1
ATOM 593 O O . PHE A 1 86 ? 7.103 -12.049 20.845 1.00 55.44 86 PHE A O 1
ATOM 600 N N . ASN A 1 87 ? 7.097 -13.413 22.617 1.00 56.03 87 ASN A N 1
ATOM 601 C CA . ASN A 1 87 ? 5.650 -13.290 22.848 1.00 56.03 87 ASN A CA 1
ATOM 602 C C . ASN A 1 87 ? 5.267 -11.927 23.443 1.00 56.03 87 ASN A C 1
ATOM 604 O O . ASN A 1 87 ? 4.283 -11.332 23.004 1.00 56.03 87 ASN A O 1
ATOM 608 N N . ALA A 1 88 ? 6.063 -11.388 24.376 1.00 60.81 88 ALA A N 1
ATOM 609 C CA . ALA A 1 88 ? 5.858 -10.030 24.882 1.00 60.81 88 ALA A CA 1
ATOM 610 C C . ALA A 1 88 ? 6.024 -8.976 23.768 1.00 60.81 88 ALA A C 1
ATOM 612 O O . ALA A 1 88 ? 5.334 -7.955 23.757 1.00 60.81 88 ALA A O 1
ATOM 613 N N . GLN A 1 89 ? 6.894 -9.241 22.788 1.00 64.81 89 GLN A N 1
ATOM 614 C CA . GLN A 1 89 ? 7.108 -8.363 21.635 1.00 64.81 89 GLN A CA 1
ATOM 615 C C . GLN A 1 89 ? 5.927 -8.334 20.660 1.00 64.81 89 GLN A C 1
ATOM 617 O O . GLN A 1 89 ? 5.534 -7.241 20.250 1.00 64.81 89 GLN A O 1
ATOM 622 N N . ARG A 1 90 ? 5.327 -9.490 20.337 1.00 70.75 90 ARG A N 1
ATOM 623 C CA . ARG A 1 90 ? 4.136 -9.571 19.463 1.00 70.75 90 ARG A CA 1
ATOM 624 C C . ARG A 1 90 ? 3.004 -8.683 19.968 1.00 70.75 90 ARG A C 1
ATOM 626 O O . ARG A 1 90 ? 2.377 -7.952 19.203 1.00 70.75 90 ARG A O 1
ATOM 633 N N . ARG A 1 91 ? 2.786 -8.708 21.283 1.00 82.00 91 ARG A N 1
ATOM 634 C CA . ARG A 1 91 ? 1.773 -7.882 21.933 1.00 82.00 91 ARG A CA 1
ATOM 635 C C . ARG A 1 91 ? 2.132 -6.393 21.922 1.00 82.00 91 ARG A C 1
ATOM 637 O O . ARG A 1 91 ? 1.280 -5.557 21.637 1.00 82.00 91 ARG A O 1
ATOM 644 N N . ALA A 1 92 ? 3.397 -6.061 22.170 1.00 84.88 92 ALA A N 1
ATOM 645 C CA . ALA A 1 92 ? 3.856 -4.676 22.213 1.00 84.88 92 ALA A CA 1
ATOM 646 C C . ALA A 1 92 ? 3.690 -3.937 20.872 1.00 84.88 92 ALA A C 1
ATOM 648 O O . ALA A 1 92 ? 3.401 -2.741 20.874 1.00 84.88 92 ALA A O 1
ATOM 649 N N . VAL A 1 93 ? 3.846 -4.625 19.733 1.00 89.19 93 VAL A N 1
ATOM 650 C CA . VAL A 1 93 ? 3.607 -4.029 18.405 1.00 89.19 93 VAL A CA 1
ATOM 651 C C . VAL A 1 93 ? 2.141 -3.627 18.246 1.00 89.19 93 VAL A C 1
ATOM 653 O O . VAL A 1 93 ? 1.871 -2.486 17.862 1.00 89.19 93 VAL A O 1
ATOM 656 N N . LEU A 1 94 ? 1.207 -4.512 18.608 1.00 93.00 94 LEU A N 1
ATOM 657 C CA . LEU A 1 94 ? -0.226 -4.205 18.614 1.00 93.00 94 LEU A CA 1
ATOM 658 C C . LEU A 1 94 ? -0.532 -3.010 19.522 1.00 93.00 94 LEU A C 1
ATOM 660 O O . LEU A 1 94 ? -1.123 -2.023 19.078 1.00 93.00 94 LEU A O 1
ATOM 664 N N . ASP A 1 95 ? -0.062 -3.054 20.769 1.00 93.81 95 ASP A N 1
ATOM 665 C CA . ASP A 1 95 ? -0.306 -1.984 21.739 1.00 93.81 95 ASP A CA 1
ATOM 666 C C . ASP A 1 95 ? 0.243 -0.637 21.267 1.00 93.81 95 ASP A C 1
ATOM 668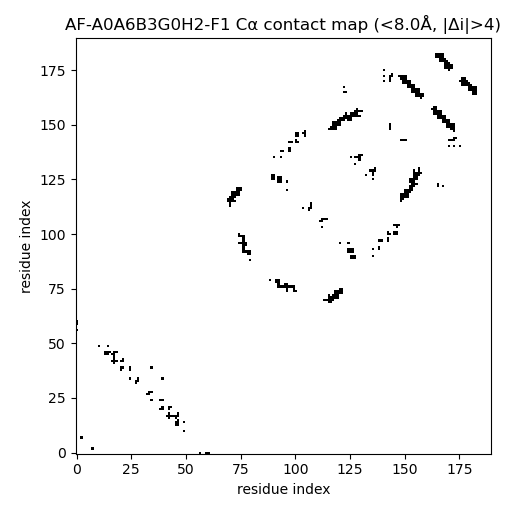 O O . ASP A 1 95 ? -0.331 0.413 21.552 1.00 93.81 95 ASP A O 1
ATOM 672 N N . ASN A 1 96 ? 1.350 -0.635 20.530 1.00 93.94 96 ASN A N 1
ATOM 673 C CA . ASN A 1 96 ? 1.912 0.586 19.984 1.00 93.94 96 ASN A CA 1
ATOM 674 C C . ASN A 1 96 ? 1.040 1.214 18.887 1.00 93.94 96 ASN A C 1
ATOM 676 O O . ASN A 1 96 ? 0.836 2.431 18.902 1.00 93.94 96 ASN A O 1
ATOM 680 N N . HIS A 1 97 ? 0.520 0.411 17.955 1.00 96.25 97 HIS A N 1
ATOM 681 C CA . HIS A 1 97 ? -0.383 0.899 16.906 1.00 96.25 97 HIS A CA 1
ATOM 682 C C . HIS A 1 97 ? -1.702 1.393 17.504 1.00 96.25 97 HIS A C 1
ATOM 684 O O . HIS A 1 97 ? -2.155 2.495 17.178 1.00 96.25 97 HIS A O 1
ATOM 690 N N . ALA A 1 98 ? -2.258 0.645 18.460 1.00 96.94 98 ALA A N 1
ATOM 691 C CA . ALA A 1 98 ? -3.444 1.050 19.204 1.00 96.94 98 ALA A CA 1
ATOM 692 C C . ALA A 1 98 ? -3.218 2.380 19.936 1.00 96.94 98 ALA A C 1
ATOM 694 O O . ALA A 1 98 ? -3.977 3.328 19.752 1.00 96.94 98 ALA A O 1
ATOM 695 N N . ARG A 1 99 ? -2.112 2.510 20.680 1.00 96.81 99 ARG A N 1
ATOM 696 C CA . ARG A 1 99 ? -1.769 3.738 21.412 1.00 96.81 99 ARG A CA 1
ATOM 697 C C . ARG A 1 99 ? -1.625 4.946 20.490 1.00 96.81 99 ARG A C 1
ATOM 699 O O . ARG A 1 99 ? -2.135 6.012 20.826 1.00 96.81 99 ARG A O 1
ATOM 706 N N . ARG A 1 100 ? -0.954 4.810 19.337 1.00 97.19 100 ARG A N 1
ATOM 707 C CA . ARG A 1 100 ? -0.827 5.926 18.383 1.00 97.19 100 ARG A CA 1
ATOM 708 C C . ARG A 1 100 ? -2.176 6.298 17.765 1.00 97.19 100 ARG A C 1
ATOM 710 O O . ARG A 1 100 ? -2.430 7.480 17.560 1.00 97.19 100 ARG A O 1
ATOM 717 N N . THR A 1 101 ? -3.045 5.319 17.526 1.00 97.94 101 THR A N 1
ATOM 718 C CA . THR A 1 101 ? -4.415 5.558 17.043 1.00 97.94 101 THR A CA 1
ATOM 719 C C . THR A 1 101 ? -5.243 6.318 18.077 1.00 97.94 101 THR A C 1
ATOM 721 O O . THR A 1 101 ? -5.888 7.306 17.739 1.00 97.94 101 THR A O 1
ATOM 724 N N . THR A 1 102 ? -5.161 5.938 19.353 1.00 98.00 102 THR A N 1
ATOM 725 C CA . THR A 1 102 ? -5.837 6.660 20.439 1.00 98.00 102 THR A CA 1
ATOM 726 C C . THR A 1 102 ? -5.302 8.085 20.600 1.00 98.00 102 THR A C 1
ATOM 728 O O . THR A 1 102 ? -6.089 9.011 20.764 1.00 98.00 102 THR A O 1
ATOM 731 N N . GLN A 1 103 ? -3.987 8.298 20.482 1.00 97.81 103 GLN A N 1
ATOM 732 C CA . GLN A 1 103 ? -3.408 9.650 20.477 1.00 97.81 103 GLN A CA 1
ATOM 733 C C . GLN A 1 103 ? -3.934 10.495 19.315 1.00 97.81 103 GLN A C 1
ATOM 735 O O . GLN A 1 103 ? -4.301 11.649 19.518 1.00 97.81 103 GLN A O 1
ATOM 740 N N . LEU A 1 104 ? -4.021 9.921 18.110 1.00 98.19 104 LEU A N 1
ATOM 741 C CA . LEU A 1 104 ? -4.628 10.610 16.973 1.00 98.19 104 LEU A CA 1
ATOM 742 C C . LEU A 1 104 ? -6.093 10.965 17.268 1.00 98.19 104 LEU A C 1
ATOM 744 O O . LEU A 1 104 ? -6.523 12.075 16.981 1.00 98.19 104 LEU A O 1
ATOM 748 N N . ALA A 1 105 ? -6.854 10.066 17.891 1.00 98.38 105 ALA A N 1
ATOM 749 C CA . ALA A 1 105 ? -8.235 10.346 18.270 1.00 98.38 105 ALA A CA 1
ATOM 750 C C . ALA A 1 105 ? -8.354 11.529 19.247 1.00 98.38 105 ALA A C 1
ATOM 752 O O . ALA A 1 105 ? -9.270 12.345 19.134 1.00 98.38 105 ALA A O 1
ATOM 753 N N . GLU A 1 106 ? -7.426 11.651 20.196 1.00 98.38 106 GLU A N 1
ATOM 754 C CA . GLU A 1 106 ? -7.336 12.807 21.095 1.00 98.38 106 GLU A CA 1
ATOM 755 C C . GLU A 1 106 ? -6.962 14.092 20.340 1.00 98.38 106 GLU A C 1
ATOM 757 O O . GLU A 1 106 ? -7.561 15.141 20.579 1.00 98.38 106 GLU A O 1
ATOM 762 N N . GLU A 1 107 ? -6.013 14.018 19.403 1.00 98.25 107 GLU A N 1
ATOM 763 C CA . GLU A 1 107 ? -5.606 15.132 18.536 1.00 98.25 107 GLU A CA 1
ATOM 764 C C . GLU A 1 107 ? -6.782 15.635 17.678 1.00 98.25 107 GLU A C 1
ATOM 766 O O . GLU A 1 107 ? -7.009 16.846 17.598 1.00 98.25 107 GLU A O 1
ATOM 771 N N . VAL A 1 108 ? -7.585 14.725 17.119 1.00 98.31 108 VAL A N 1
ATOM 772 C CA . VAL A 1 108 ? -8.801 15.042 16.353 1.00 98.31 108 VAL A CA 1
ATOM 773 C C . VAL A 1 108 ? -9.871 15.678 17.239 1.00 98.31 108 VAL A C 1
ATOM 775 O O . VAL A 1 108 ? -10.403 16.735 16.900 1.00 98.31 108 VAL A O 1
ATOM 778 N N . LYS A 1 109 ? -10.153 15.104 18.417 1.00 97.75 109 LYS A N 1
ATOM 779 C CA . LYS A 1 109 ? -11.113 15.680 19.382 1.00 97.75 109 LYS A CA 1
ATOM 780 C C . LYS A 1 109 ? -10.700 17.075 19.851 1.00 97.75 109 LYS A C 1
ATOM 782 O O . LYS A 1 109 ? -11.556 17.924 20.083 1.00 97.75 109 LYS A O 1
ATOM 787 N N . ALA A 1 110 ? -9.397 17.321 19.973 1.00 98.00 110 ALA A N 1
ATOM 788 C CA . ALA A 1 110 ? -8.839 18.627 20.305 1.00 98.00 110 ALA A CA 1
ATOM 789 C C . ALA A 1 110 ? -8.815 19.611 19.115 1.00 98.00 110 ALA A C 1
ATOM 791 O O . ALA A 1 110 ? -8.362 20.743 19.283 1.00 98.00 110 ALA A O 1
ATOM 792 N N . GLY A 1 111 ? -9.262 19.194 17.925 1.00 97.69 111 GLY A N 1
ATOM 793 C CA . GLY A 1 111 ? -9.269 20.007 16.707 1.00 97.69 111 GLY A CA 1
ATOM 794 C C . GLY A 1 111 ? -7.881 20.270 16.117 1.00 97.69 111 GLY A C 1
ATOM 795 O O . GLY A 1 111 ? -7.725 21.205 15.334 1.00 97.69 111 GLY A O 1
ATOM 796 N N . LYS A 1 112 ? -6.865 19.490 16.509 1.00 97.75 112 LYS A N 1
ATOM 797 C CA . LYS A 1 112 ? -5.490 19.614 15.996 1.00 97.75 112 LYS A CA 1
ATOM 798 C C . LYS A 1 112 ? -5.307 18.895 14.665 1.00 97.75 112 LYS A C 1
ATOM 800 O O . LYS A 1 112 ? -4.529 19.356 13.840 1.00 97.75 112 LYS A O 1
ATOM 805 N N . GLU A 1 113 ? -6.032 17.798 14.475 1.00 97.69 113 GLU A N 1
ATOM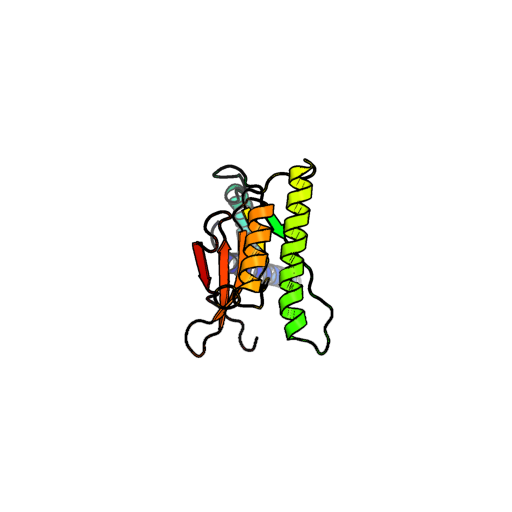 806 C CA . GLU A 1 113 ? -6.003 16.971 13.270 1.00 97.69 113 GLU A CA 1
ATOM 807 C C . GLU A 1 113 ? -7.413 16.812 12.691 1.00 97.69 113 GLU A C 1
ATOM 809 O O . GLU A 1 113 ? -8.416 16.967 13.392 1.00 97.69 113 GLU A O 1
ATOM 814 N N . LYS A 1 114 ? -7.502 16.507 11.393 1.00 97.19 114 LYS A N 1
ATOM 815 C CA . LYS A 1 114 ? -8.783 16.216 10.733 1.00 97.19 114 LYS A CA 1
ATOM 816 C C . LYS A 1 114 ? -9.270 14.815 11.101 1.00 97.19 114 LYS A C 1
ATOM 818 O O . LYS A 1 114 ? -8.463 13.894 11.201 1.00 97.19 114 LYS A O 1
ATOM 823 N N . GLN A 1 115 ? -10.588 14.645 11.215 1.00 98.00 115 GLN A N 1
ATOM 824 C CA . GLN A 1 115 ? -11.196 13.317 11.308 1.00 98.00 115 GLN A CA 1
ATOM 825 C C . GLN A 1 115 ? -10.833 12.506 10.051 1.00 98.00 115 GLN A C 1
ATOM 827 O O . GLN A 1 115 ? -11.109 12.979 8.945 1.00 98.00 115 GLN A O 1
A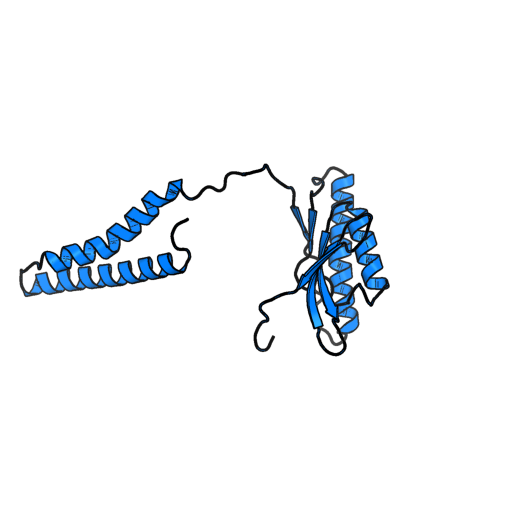TOM 832 N N . PRO A 1 116 ? -10.210 11.324 10.193 1.00 98.31 116 PRO A N 1
ATOM 833 C CA . PRO A 1 116 ? -9.963 10.454 9.055 1.00 98.31 116 PRO A CA 1
ATOM 834 C C . PRO A 1 116 ? -11.263 9.798 8.581 1.00 98.31 116 PRO A C 1
ATOM 836 O O . PRO A 1 116 ? -12.098 9.404 9.396 1.00 98.31 116 PRO A O 1
ATOM 839 N N . ASP A 1 117 ? -11.389 9.631 7.266 1.00 98.00 117 ASP A N 1
ATOM 840 C CA . ASP A 1 117 ? -12.435 8.814 6.647 1.00 98.00 117 ASP A CA 1
ATOM 841 C C . ASP A 1 117 ? -12.167 7.322 6.888 1.00 98.00 117 ASP A C 1
ATOM 843 O O . ASP A 1 117 ? -13.096 6.537 7.052 1.00 98.00 117 ASP A O 1
ATOM 847 N N . PHE A 1 118 ? -10.889 6.931 6.953 1.00 98.19 118 PHE A N 1
ATOM 848 C CA . PHE A 1 118 ? -10.456 5.618 7.426 1.00 98.19 118 PHE A CA 1
ATOM 849 C C . PHE A 1 118 ? -9.003 5.635 7.920 1.00 98.19 118 PHE A C 1
ATOM 851 O O . PHE A 1 118 ? -8.208 6.532 7.610 1.00 98.19 118 PHE A O 1
ATOM 858 N N . VAL A 1 119 ? -8.650 4.607 8.686 1.00 98.50 119 VAL A N 1
ATOM 859 C CA . VAL A 1 119 ? -7.319 4.405 9.264 1.00 98.50 119 VAL A CA 1
ATOM 860 C C . VAL A 1 119 ? -6.673 3.161 8.655 1.00 98.50 119 VAL A C 1
ATOM 862 O O . VAL A 1 119 ? -7.325 2.139 8.455 1.00 98.50 119 VAL A O 1
ATOM 865 N N . LEU A 1 120 ? -5.375 3.225 8.373 1.00 97.88 120 LEU A N 1
ATOM 866 C CA . LEU A 1 120 ? -4.580 2.104 7.886 1.00 97.88 120 LEU A CA 1
ATOM 867 C C . LEU A 1 120 ? -3.472 1.781 8.885 1.00 97.88 120 LEU A C 1
ATOM 869 O O . LEU A 1 120 ? -2.597 2.609 9.150 1.00 97.88 120 LEU A O 1
ATOM 873 N N . TRP A 1 121 ? -3.494 0.563 9.414 1.00 97.06 121 TRP A N 1
ATOM 874 C CA . TRP A 1 121 ? -2.376 -0.016 10.145 1.00 97.06 121 TRP A CA 1
ATOM 875 C C . TRP A 1 121 ? -1.541 -0.894 9.192 1.00 97.06 121 TRP A C 1
ATOM 877 O O . TRP A 1 121 ? -2.104 -1.544 8.306 1.00 97.06 121 TRP A O 1
ATOM 887 N N . PRO A 1 122 ? -0.204 -0.917 9.323 1.00 92.06 122 PRO A N 1
ATOM 888 C CA . PRO A 1 122 ? 0.685 -1.660 8.439 1.00 92.06 122 PRO A CA 1
ATOM 889 C C . PRO A 1 122 ? 0.500 -3.183 8.530 1.00 92.06 122 PRO A C 1
ATOM 891 O O . PRO A 1 122 ? -0.198 -3.723 9.394 1.00 92.06 122 PRO A O 1
ATOM 894 N N . GLU A 1 123 ? 1.177 -3.888 7.625 1.00 83.56 123 GLU A N 1
ATOM 895 C CA . GLU A 1 123 ? 1.352 -5.342 7.683 1.00 83.56 123 GLU A CA 1
ATOM 896 C C . GLU A 1 123 ? 1.897 -5.761 9.062 1.00 83.56 123 GLU A C 1
ATOM 898 O O . GLU A 1 123 ? 2.780 -5.097 9.607 1.00 83.56 123 GLU A O 1
ATOM 903 N N . ASN A 1 124 ? 1.354 -6.843 9.633 1.00 81.44 124 ASN A N 1
ATOM 904 C CA . ASN A 1 124 ? 1.731 -7.358 10.959 1.00 81.44 124 ASN A CA 1
ATOM 905 C C . ASN A 1 124 ? 1.608 -6.341 12.109 1.00 81.44 124 ASN A C 1
ATOM 907 O O . ASN A 1 124 ? 2.351 -6.386 13.088 1.00 81.44 124 ASN A O 1
ATOM 911 N N . SER A 1 125 ? 0.624 -5.446 12.039 1.00 84.00 125 SER A N 1
ATOM 912 C CA . SER A 1 125 ? 0.269 -4.601 13.186 1.00 84.00 125 SER A CA 1
ATOM 913 C C . SER A 1 125 ? -0.241 -5.410 14.378 1.00 84.00 125 SER A C 1
ATOM 915 O O . SER A 1 125 ? -0.161 -4.934 15.506 1.00 84.00 125 SER A O 1
ATOM 917 N N . SER A 1 126 ? -0.720 -6.636 14.145 1.00 86.69 126 SER A N 1
ATOM 918 C CA . SER A 1 126 ? -0.947 -7.635 15.188 1.00 86.69 126 SER A CA 1
ATOM 919 C C . SER A 1 126 ? -0.392 -9.001 14.790 1.00 86.69 126 SER A C 1
ATOM 921 O O . SER A 1 126 ? -0.947 -9.682 13.927 1.00 86.69 126 SER A O 1
ATOM 923 N N . ASP A 1 127 ? 0.646 -9.460 15.488 1.00 85.31 127 ASP A N 1
ATOM 924 C CA . ASP A 1 127 ? 1.140 -10.844 15.391 1.00 85.31 127 ASP A CA 1
ATOM 925 C C . ASP A 1 127 ? 0.312 -11.846 16.229 1.00 85.31 127 ASP A C 1
ATOM 927 O O . ASP A 1 127 ? 0.695 -13.016 16.365 1.00 85.31 127 ASP A O 1
ATOM 931 N N . LEU A 1 128 ? -0.788 -11.378 16.829 1.00 88.62 128 LEU A N 1
ATOM 932 C CA . LEU A 1 128 ? -1.781 -12.170 17.550 1.00 88.62 128 LEU A CA 1
ATOM 933 C C . LEU A 1 128 ? -3.073 -12.205 16.735 1.00 88.62 128 LEU A C 1
ATOM 935 O O . LEU A 1 128 ? -3.577 -11.148 16.352 1.00 88.62 128 LEU A O 1
ATOM 939 N N . ASP A 1 129 ? -3.618 -13.400 16.522 1.00 92.62 129 ASP A N 1
ATOM 940 C CA . ASP A 1 129 ? -4.886 -13.580 15.815 1.00 92.62 129 ASP A CA 1
ATOM 941 C C . ASP A 1 129 ? -6.046 -13.003 16.654 1.00 92.62 129 ASP A C 1
ATOM 943 O O . ASP A 1 129 ? -6.338 -13.551 17.723 1.00 92.62 129 ASP A O 1
ATOM 947 N N . PRO A 1 130 ? -6.731 -11.931 16.212 1.00 93.38 130 PRO A N 1
ATOM 948 C CA . PRO A 1 130 ? -7.805 -11.297 16.974 1.00 93.38 130 PRO A CA 1
ATOM 949 C C . PRO A 1 130 ? -9.108 -12.112 16.992 1.00 93.38 130 PRO A C 1
ATOM 951 O O . PRO A 1 130 ? -10.020 -11.794 17.752 1.00 93.38 130 PRO A O 1
ATOM 954 N N . TYR A 1 131 ? -9.236 -13.160 16.177 1.00 93.31 131 TYR A N 1
ATOM 955 C CA . TYR A 1 131 ? -10.366 -14.087 16.251 1.00 93.31 131 TYR A CA 1
ATOM 956 C C . TYR A 1 131 ? -10.171 -15.140 17.346 1.00 93.31 131 TYR A C 1
ATOM 958 O O . TYR A 1 131 ? -11.157 -15.645 17.882 1.00 93.31 131 TYR A O 1
ATOM 966 N N . LEU A 1 132 ? -8.918 -15.441 17.703 1.00 92.94 132 LEU A N 1
ATOM 967 C CA . LEU A 1 132 ? -8.569 -16.417 18.741 1.00 92.94 132 LEU A CA 1
ATOM 968 C C . LEU A 1 132 ? -8.160 -15.764 20.072 1.00 92.94 132 LEU A C 1
ATOM 970 O O . LEU A 1 132 ? -8.356 -16.356 21.131 1.00 92.94 132 LEU A O 1
ATOM 974 N N . ASN A 1 133 ? -7.624 -14.541 20.035 1.00 92.62 133 ASN A N 1
ATOM 975 C CA . ASN A 1 133 ? -7.113 -13.815 21.198 1.00 92.62 133 ASN A CA 1
ATOM 976 C C . ASN A 1 133 ? -8.048 -12.649 21.552 1.00 92.62 133 ASN A C 1
ATOM 978 O O . ASN A 1 133 ? -8.041 -11.595 20.909 1.00 92.62 133 ASN A O 1
ATOM 982 N N . ALA A 1 134 ? -8.866 -12.836 22.591 1.00 94.50 134 ALA A N 1
ATOM 983 C CA . ALA A 1 134 ? -9.858 -11.845 23.017 1.00 94.50 134 ALA A CA 1
ATOM 984 C C . ALA A 1 134 ? -9.229 -10.524 23.502 1.00 94.50 134 ALA A C 1
ATOM 986 O O . ALA A 1 134 ? -9.812 -9.459 23.315 1.00 94.50 134 ALA A O 1
ATOM 987 N N . ASP A 1 135 ? -8.030 -10.571 24.083 1.00 92.81 135 ASP A N 1
ATOM 988 C CA . ASP A 1 135 ? -7.269 -9.391 24.505 1.00 92.81 135 ASP A CA 1
ATOM 989 C C . ASP A 1 135 ? -6.745 -8.581 23.306 1.00 92.81 135 ASP A C 1
ATOM 991 O O . ASP A 1 135 ? -6.686 -7.348 23.356 1.00 92.81 135 ASP A O 1
ATOM 995 N N . ALA A 1 136 ? -6.346 -9.255 22.221 1.00 94.44 136 ALA A N 1
ATOM 996 C CA . ALA A 1 136 ? -5.945 -8.607 20.976 1.00 94.44 136 ALA A CA 1
ATOM 997 C C . ALA A 1 136 ? -7.152 -7.927 20.331 1.00 94.44 136 ALA A C 1
ATOM 999 O O . ALA A 1 136 ? -7.092 -6.741 20.006 1.00 94.44 136 ALA A O 1
ATOM 1000 N N . ARG A 1 137 ? -8.275 -8.650 20.252 1.00 96.50 137 ARG A N 1
ATOM 1001 C CA . ARG A 1 137 ? -9.551 -8.109 19.781 1.00 96.50 137 ARG A CA 1
ATOM 1002 C C . ARG A 1 137 ? -9.957 -6.854 20.538 1.00 96.50 137 ARG A C 1
ATOM 1004 O O . ARG A 1 137 ? -10.263 -5.852 19.906 1.00 96.50 137 ARG A O 1
ATOM 1011 N N . GLN A 1 138 ? -9.937 -6.909 21.867 1.00 97.00 138 GLN A N 1
ATOM 1012 C CA . GLN A 1 138 ? -10.386 -5.797 22.695 1.00 97.00 138 GLN A CA 1
ATOM 1013 C C . GLN A 1 138 ? -9.550 -4.535 22.463 1.00 97.00 138 GLN A C 1
ATOM 1015 O O . GLN A 1 138 ? -10.105 -3.451 22.340 1.00 97.00 138 GLN A O 1
ATOM 1020 N N . VAL A 1 139 ? -8.226 -4.661 22.342 1.00 97.00 139 VAL A N 1
ATOM 1021 C CA . VAL A 1 139 ? -7.379 -3.485 22.098 1.00 97.00 139 VAL A CA 1
ATOM 1022 C C . VAL A 1 139 ? -7.560 -2.890 20.710 1.00 97.00 139 VAL A C 1
ATOM 1024 O O . VAL A 1 139 ? -7.475 -1.670 20.566 1.00 97.00 139 VAL A O 1
ATOM 1027 N N . ILE A 1 140 ? -7.860 -3.714 19.707 1.00 97.62 140 ILE A N 1
ATOM 1028 C CA . ILE A 1 140 ? -8.254 -3.201 18.395 1.00 97.62 140 ILE A CA 1
ATOM 1029 C C . ILE A 1 140 ? -9.612 -2.498 18.508 1.00 97.62 140 ILE A C 1
ATOM 1031 O O . ILE A 1 140 ? -9.707 -1.332 18.139 1.00 97.62 140 ILE A O 1
ATOM 1035 N N . ASP A 1 141 ? -10.626 -3.154 19.084 1.00 98.25 141 ASP A N 1
ATOM 1036 C CA . ASP A 1 141 ? -11.966 -2.584 19.285 1.00 98.25 141 ASP A CA 1
ATOM 1037 C C . ASP A 1 141 ? -11.902 -1.213 19.975 1.00 98.25 141 ASP A C 1
ATOM 1039 O O . ASP A 1 141 ? -12.509 -0.252 19.504 1.00 98.25 141 ASP A O 1
ATOM 1043 N N . ASP A 1 142 ? -11.140 -1.099 21.063 1.00 98.31 142 ASP A N 1
ATOM 1044 C CA . ASP A 1 142 ? -11.013 0.137 21.833 1.00 98.31 142 ASP A CA 1
ATOM 1045 C C . ASP A 1 142 ? -10.335 1.252 21.022 1.00 98.31 142 ASP A C 1
ATOM 1047 O O . ASP A 1 142 ? -10.789 2.398 21.044 1.00 98.31 142 ASP A O 1
ATOM 1051 N N . ALA A 1 143 ? -9.278 0.932 20.268 1.00 98.12 143 ALA A N 1
ATOM 1052 C CA . ALA A 1 143 ? -8.583 1.905 19.429 1.00 98.12 143 ALA A CA 1
ATOM 1053 C C . ALA A 1 143 ? -9.459 2.394 18.263 1.00 98.12 143 ALA A C 1
ATOM 1055 O O . ALA A 1 143 ? -9.528 3.599 18.013 1.00 98.12 143 ALA A O 1
ATOM 1056 N N . VAL A 1 144 ? -10.155 1.478 17.581 1.00 98.44 144 VAL A N 1
ATOM 1057 C CA . VAL A 1 144 ? -11.036 1.794 16.444 1.00 98.44 144 VAL A CA 1
ATOM 1058 C C . VAL A 1 144 ? -12.244 2.611 16.906 1.00 98.44 144 VAL A C 1
ATOM 1060 O O . VAL A 1 144 ? -12.579 3.625 16.293 1.00 98.44 144 VAL A O 1
ATOM 1063 N N . LYS A 1 145 ? -12.845 2.259 18.047 1.00 98.31 145 LYS A N 1
ATOM 1064 C CA . LYS A 1 145 ? -13.911 3.061 18.671 1.00 98.31 145 LYS A CA 1
ATOM 1065 C C . LYS A 1 145 ? -13.428 4.438 19.106 1.00 98.31 145 LYS A C 1
ATOM 1067 O O . LYS A 1 145 ? -14.173 5.407 18.989 1.00 98.31 145 LYS A O 1
ATOM 1072 N N . ALA A 1 146 ? -12.197 4.549 19.609 1.00 98.19 146 ALA A N 1
ATOM 1073 C CA . ALA A 1 146 ? -11.656 5.826 20.059 1.00 98.19 146 ALA A CA 1
ATOM 1074 C C . ALA A 1 146 ? -11.545 6.839 18.911 1.00 98.19 146 ALA A C 1
ATOM 1076 O O . ALA A 1 146 ? -11.953 7.990 19.102 1.00 98.19 146 ALA A O 1
ATOM 1077 N N . ILE A 1 147 ? -11.014 6.411 17.756 1.00 98.50 147 ILE A N 1
ATOM 1078 C CA . ILE A 1 147 ? -10.894 7.241 16.544 1.00 98.50 147 ILE A CA 1
ATOM 1079 C C . ILE A 1 147 ? -12.225 7.387 15.794 1.00 98.50 147 ILE A C 1
ATOM 1081 O O . ILE A 1 147 ? -12.426 8.386 15.107 1.00 98.50 147 ILE A O 1
ATOM 1085 N N . GLY A 1 148 ? -13.144 6.429 15.951 1.00 98.19 148 GLY A N 1
ATOM 1086 C CA . GLY A 1 148 ? -14.490 6.480 15.377 1.00 98.19 148 GLY A CA 1
ATOM 1087 C C . GLY A 1 148 ? -14.516 6.387 13.850 1.00 98.19 148 GLY A C 1
ATOM 1088 O O . GLY A 1 148 ? -15.427 6.923 13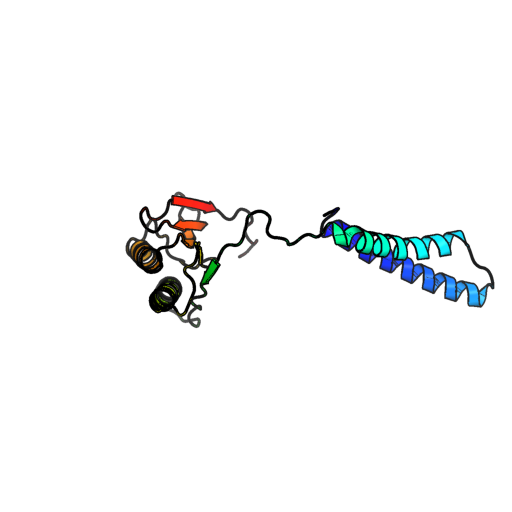.228 1.00 98.19 148 GLY A O 1
ATOM 1089 N N . ALA A 1 149 ? -13.510 5.751 13.246 1.00 98.31 149 ALA A N 1
ATOM 1090 C CA . ALA A 1 149 ? -13.386 5.580 11.801 1.00 98.31 149 ALA A CA 1
ATOM 1091 C C . ALA A 1 149 ? -13.052 4.117 11.461 1.00 98.31 149 ALA A C 1
ATOM 1093 O O . ALA A 1 149 ? -12.290 3.491 12.210 1.00 98.31 149 ALA A O 1
ATOM 1094 N N . PRO A 1 150 ? -13.559 3.574 10.335 1.00 98.38 150 PRO A N 1
ATOM 1095 C CA . PRO A 1 150 ? -13.175 2.251 9.855 1.00 98.38 150 PRO A CA 1
ATOM 1096 C C . PRO A 1 150 ? -11.655 2.110 9.775 1.00 98.38 150 PRO A C 1
ATOM 1098 O O . PRO A 1 150 ? -10.955 3.015 9.315 1.00 98.38 150 PRO A O 1
ATOM 1101 N N . THR A 1 151 ? -11.130 0.985 10.250 1.00 98.50 151 THR A N 1
ATOM 1102 C CA . THR A 1 151 ? -9.687 0.756 10.357 1.00 98.50 151 THR A CA 1
ATOM 1103 C C . THR A 1 151 ? -9.297 -0.552 9.692 1.00 98.50 151 THR A C 1
ATOM 1105 O O . THR A 1 151 ? -9.841 -1.604 10.008 1.00 98.50 151 THR A O 1
ATOM 1108 N N . VAL A 1 152 ? -8.316 -0.509 8.794 1.00 97.94 152 VAL A N 1
ATOM 1109 C CA . VAL A 1 152 ? -7.708 -1.711 8.218 1.00 97.94 152 VAL A CA 1
ATOM 1110 C C . VAL A 1 152 ? -6.548 -2.155 9.102 1.00 97.94 152 VAL A C 1
ATOM 1112 O O . VAL A 1 152 ? -5.585 -1.411 9.284 1.00 97.94 152 VAL A O 1
ATOM 1115 N N . VAL A 1 153 ? -6.625 -3.379 9.621 1.00 97.00 153 VAL A N 1
ATOM 1116 C CA . VAL A 1 153 ? -5.637 -3.979 10.524 1.00 97.00 153 VAL A CA 1
ATOM 1117 C C . VAL A 1 153 ? -4.933 -5.145 9.837 1.00 97.00 153 VAL A C 1
ATOM 1119 O O . VAL A 1 153 ? -5.571 -6.128 9.468 1.00 97.00 153 VAL A O 1
ATOM 1122 N N . GLY A 1 154 ? -3.610 -5.063 9.685 1.00 94.75 154 GLY A N 1
ATOM 1123 C CA . GLY A 1 154 ? -2.794 -6.198 9.255 1.00 94.75 154 GLY A CA 1
ATOM 1124 C C . GLY A 1 154 ? -2.515 -7.156 10.410 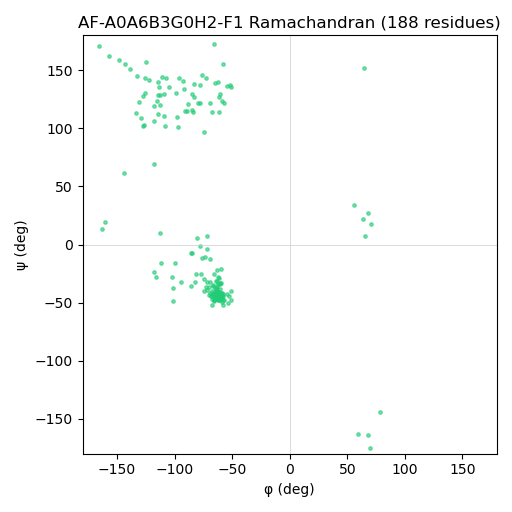1.00 94.75 154 GLY A C 1
ATOM 1125 O O . GLY A 1 154 ? -1.921 -6.752 11.412 1.00 94.75 154 GLY A O 1
ATOM 1126 N N . SER A 1 155 ? -2.913 -8.420 10.276 1.00 92.25 155 SER A N 1
ATOM 1127 C CA . SER A 1 155 ? -2.728 -9.433 11.312 1.00 92.25 155 SER A CA 1
ATOM 1128 C C . SER A 1 155 ? -2.393 -10.819 10.762 1.00 92.25 155 SER A C 1
ATOM 1130 O O . SER A 1 155 ? -2.724 -11.159 9.626 1.00 92.25 155 SER A O 1
ATOM 1132 N N . VAL A 1 156 ? -1.727 -11.626 11.590 1.00 89.75 156 VAL A N 1
ATOM 1133 C CA . VAL A 1 156 ? -1.532 -13.054 11.338 1.00 89.75 156 VAL A CA 1
ATOM 1134 C C . VAL A 1 156 ? -2.755 -13.820 11.843 1.00 89.75 156 VAL A C 1
ATOM 1136 O O . VAL A 1 156 ? -3.014 -13.839 13.043 1.00 89.75 156 VAL A O 1
ATOM 1139 N N . VAL A 1 157 ? -3.486 -14.459 10.928 1.00 91.38 157 VAL A N 1
ATOM 1140 C CA . VAL A 1 157 ? -4.714 -15.216 11.219 1.00 91.38 157 VAL A CA 1
ATOM 1141 C C . VAL A 1 157 ? -4.495 -16.704 10.961 1.00 91.38 157 VAL A C 1
ATOM 1143 O O . VAL A 1 157 ? -3.932 -17.094 9.934 1.00 91.38 157 VAL A O 1
ATOM 1146 N N . GLU A 1 158 ? -4.957 -17.545 11.879 1.00 88.50 158 GLU A N 1
ATOM 1147 C CA . GLU A 1 158 ? -4.956 -18.996 11.737 1.00 88.50 158 GLU A CA 1
ATOM 1148 C C . GLU A 1 158 ? -6.180 -19.449 10.930 1.00 88.50 158 GLU A C 1
ATOM 1150 O O . GLU A 1 158 ? -7.328 -19.114 11.229 1.00 88.50 158 GLU A O 1
ATOM 1155 N N . LYS A 1 159 ? -5.951 -20.226 9.866 1.00 80.00 159 LYS A N 1
ATOM 1156 C CA . LYS A 1 159 ? -7.021 -20.763 9.020 1.00 80.00 159 LYS A CA 1
ATOM 1157 C C . LYS A 1 159 ? -6.883 -22.274 8.881 1.00 80.00 159 LYS A C 1
ATOM 1159 O O . LYS A 1 159 ? -6.090 -22.769 8.077 1.00 80.00 159 LYS A O 1
ATOM 1164 N N . GLY A 1 160 ? -7.708 -23.004 9.629 1.00 74.88 160 GLY A N 1
ATOM 1165 C CA . GLY A 1 160 ? -7.622 -24.464 9.716 1.00 74.88 160 GLY A CA 1
ATOM 1166 C C . GLY A 1 160 ? -6.376 -24.922 10.478 1.00 74.88 160 GLY A C 1
ATOM 1167 O O . GLY A 1 160 ? -5.633 -24.105 11.001 1.00 74.88 160 GLY A O 1
ATOM 1168 N N . SER A 1 161 ? -6.142 -26.232 10.529 1.00 61.50 161 SER A N 1
ATOM 1169 C CA . SER A 1 161 ? -5.200 -26.839 11.478 1.00 61.50 161 SER A CA 1
ATOM 1170 C C . SER A 1 161 ? -3.708 -26.603 11.211 1.00 61.50 161 SER A C 1
ATOM 1172 O O . SER A 1 161 ? -2.916 -27.103 11.992 1.00 61.50 161 SER A O 1
ATOM 1174 N N . ASP A 1 162 ? -3.312 -25.933 10.119 1.00 60.06 162 ASP A N 1
ATOM 1175 C CA . ASP A 1 162 ? -1.886 -25.807 9.755 1.00 60.06 162 ASP A CA 1
ATOM 1176 C C . ASP A 1 162 ? -1.554 -24.646 8.789 1.00 60.06 162 ASP A C 1
ATOM 1178 O O . ASP A 1 162 ? -0.518 -24.661 8.121 1.00 60.06 162 ASP A O 1
ATOM 1182 N N . SER A 1 163 ? -2.412 -23.623 8.654 1.00 77.31 163 SER A N 1
ATOM 1183 C CA . SER A 1 163 ? -2.090 -22.486 7.772 1.00 77.31 163 SER A CA 1
ATOM 1184 C C . SER A 1 163 ? -2.253 -21.132 8.453 1.00 77.31 163 SER A C 1
ATOM 1186 O O . SER A 1 163 ? -3.365 -20.669 8.701 1.00 77.31 163 SER A O 1
ATOM 1188 N N . LEU A 1 164 ? -1.118 -20.484 8.722 1.00 85.12 164 LEU A N 1
ATOM 1189 C CA . LEU A 1 164 ? -1.061 -19.067 9.065 1.00 85.12 164 LEU A CA 1
ATOM 1190 C C . LEU A 1 164 ? -1.204 -18.236 7.791 1.00 85.12 164 LEU A C 1
ATOM 1192 O O . LEU A 1 164 ? -0.594 -18.537 6.760 1.00 85.12 164 LEU A O 1
ATOM 1196 N N . ARG A 1 165 ? -1.997 -17.171 7.866 1.00 88.06 165 ARG A N 1
ATOM 1197 C CA . ARG A 1 165 ? -2.169 -16.204 6.785 1.00 88.06 165 ARG A CA 1
ATOM 1198 C C . ARG A 1 165 ? -1.814 -14.816 7.262 1.00 88.06 165 ARG A C 1
ATOM 1200 O O . ARG A 1 165 ? -2.131 -14.438 8.381 1.00 88.06 165 ARG A O 1
ATOM 1207 N N . ASN A 1 166 ? -1.179 -14.058 6.377 1.00 90.88 166 ASN A N 1
ATOM 1208 C CA . ASN A 1 166 ? -1.113 -12.618 6.532 1.00 90.88 166 ASN A CA 1
ATOM 1209 C C . ASN A 1 166 ? -2.389 -12.020 5.942 1.00 90.88 166 ASN A C 1
ATOM 1211 O O . ASN A 1 166 ? -2.631 -12.144 4.733 1.00 90.88 166 ASN A O 1
ATOM 1215 N N . THR A 1 167 ? -3.206 -11.437 6.808 1.00 93.50 167 THR A N 1
ATOM 1216 C CA . THR A 1 167 ? -4.563 -11.014 6.497 1.00 93.50 167 THR A CA 1
ATOM 1217 C C . THR A 1 167 ? -4.733 -9.543 6.852 1.00 93.50 167 THR A C 1
ATOM 1219 O O . THR A 1 167 ? -4.412 -9.108 7.955 1.00 93.50 167 THR A O 1
ATOM 1222 N N . LEU A 1 168 ? -5.268 -8.769 5.912 1.00 96.06 168 LEU A N 1
ATOM 1223 C CA . LEU A 1 168 ? -5.830 -7.455 6.196 1.00 96.06 168 LEU A CA 1
ATOM 1224 C C . LEU A 1 168 ? -7.276 -7.648 6.641 1.00 96.06 168 LEU A C 1
ATOM 1226 O O . LEU A 1 168 ? -8.038 -8.333 5.959 1.00 96.06 168 LEU A O 1
ATOM 1230 N N . ILE A 1 169 ? -7.640 -7.055 7.769 1.00 97.00 169 ILE A N 1
ATOM 1231 C CA . ILE A 1 169 ? -8.977 -7.117 8.354 1.00 97.00 169 ILE A CA 1
ATOM 1232 C C . ILE A 1 169 ? -9.555 -5.705 8.335 1.00 97.00 169 ILE A C 1
ATOM 1234 O O . ILE A 1 169 ? -8.951 -4.788 8.885 1.00 97.00 169 ILE A O 1
ATOM 1238 N N . GLU A 1 170 ? -10.713 -5.524 7.712 1.00 97.88 170 GLU A N 1
ATOM 1239 C CA . GLU A 1 170 ? -11.502 -4.304 7.859 1.00 97.88 170 GLU A CA 1
ATOM 1240 C C . GLU A 1 170 ? -12.249 -4.357 9.189 1.00 97.88 170 GLU A C 1
ATOM 1242 O O . GLU A 1 170 ? -13.014 -5.292 9.443 1.00 97.88 170 GLU A O 1
ATOM 1247 N N . TRP A 1 171 ? -12.004 -3.359 10.032 1.00 98.44 171 TRP A N 1
ATOM 1248 C CA . TRP A 1 171 ? -12.584 -3.223 11.355 1.00 98.44 171 TRP A CA 1
ATOM 1249 C C . TRP A 1 171 ? -13.495 -2.002 11.406 1.00 98.44 171 TRP A C 1
ATOM 1251 O O . TRP A 1 171 ? -13.046 -0.858 11.326 1.00 98.44 171 TRP A O 1
ATOM 1261 N N . ASP A 1 172 ? -14.784 -2.261 11.549 1.00 98.25 172 ASP A N 1
ATOM 1262 C CA . ASP A 1 172 ? -15.825 -1.266 11.731 1.00 98.25 172 ASP A CA 1
ATOM 1263 C C . ASP A 1 172 ? -15.911 -0.856 13.216 1.00 98.25 172 ASP A C 1
ATOM 1265 O O . ASP A 1 172 ? -15.817 -1.721 14.095 1.00 98.25 172 ASP A O 1
ATOM 1269 N N . PRO A 1 173 ? -16.077 0.442 13.533 1.00 97.06 173 PRO A N 1
ATOM 1270 C CA . PRO A 1 173 ? -16.113 0.919 14.917 1.00 97.06 173 PRO A CA 1
ATOM 1271 C C . PRO A 1 173 ? -17.280 0.355 15.740 1.00 97.06 173 PRO A C 1
ATOM 1273 O O . PRO A 1 173 ? -17.143 0.208 16.958 1.00 97.06 173 PRO A O 1
ATOM 1276 N N . ASP A 1 174 ? -18.396 -0.001 15.101 1.00 96.75 174 ASP A N 1
ATOM 1277 C CA . ASP A 1 174 ? -19.600 -0.475 15.784 1.00 96.75 174 ASP A CA 1
ATOM 1278 C C . ASP A 1 174 ? -19.734 -2.003 15.727 1.00 96.75 174 ASP A C 1
ATOM 1280 O O . ASP A 1 174 ? -20.154 -2.638 16.698 1.00 96.75 174 ASP A O 1
ATOM 1284 N N . GLN A 1 175 ? -19.360 -2.609 14.599 1.00 96.50 175 GLN A N 1
ATOM 1285 C CA . GLN A 1 175 ? -19.572 -4.031 14.310 1.00 96.50 175 GLN A CA 1
ATOM 1286 C C . GLN A 1 175 ? -18.324 -4.896 14.546 1.00 96.50 175 GLN A C 1
ATOM 1288 O O . GLN A 1 175 ? -18.429 -6.122 14.657 1.00 96.50 175 GLN A O 1
ATOM 1293 N N . GLY A 1 176 ? -17.143 -4.285 14.658 1.00 96.69 176 GLY A N 1
ATOM 1294 C CA . GLY A 1 176 ? -15.872 -4.994 14.743 1.00 96.69 176 GLY A CA 1
ATOM 1295 C C . GLY A 1 176 ? -15.385 -5.486 13.370 1.00 96.69 176 GLY A C 1
ATOM 1296 O O . GLY A 1 176 ? -15.573 -4.792 12.375 1.00 96.69 176 GLY A O 1
ATOM 1297 N N . PRO A 1 177 ? -14.746 -6.664 13.254 1.00 96.56 177 PRO A N 1
ATOM 1298 C CA . PRO A 1 177 ? -14.219 -7.141 11.978 1.00 96.56 177 PRO A CA 1
ATOM 1299 C C . PRO A 1 177 ? -15.347 -7.511 10.999 1.00 96.56 177 PRO A C 1
ATOM 1301 O O . PRO A 1 177 ? -16.146 -8.402 11.293 1.00 96.56 177 PRO A O 1
ATOM 1304 N N . VAL A 1 178 ? -15.379 -6.876 9.823 1.00 97.25 178 VAL A N 1
ATOM 1305 C CA . VAL A 1 178 ? -16.463 -7.017 8.824 1.00 97.25 178 VAL A CA 1
ATOM 1306 C C . VAL A 1 178 ? -16.022 -7.629 7.491 1.00 97.25 178 VAL A C 1
ATOM 1308 O O . VAL A 1 178 ? -16.825 -8.294 6.835 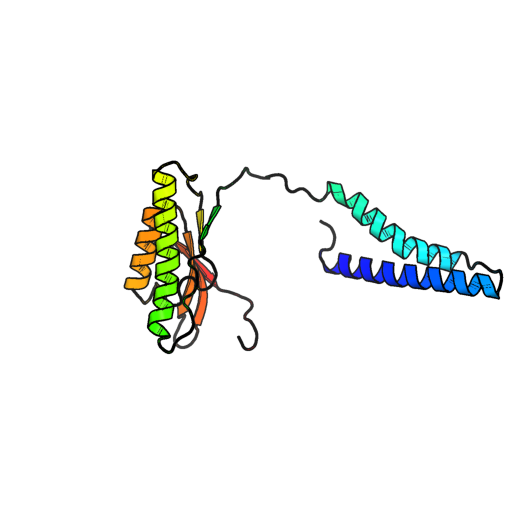1.00 97.25 178 VAL A O 1
ATOM 1311 N N . ALA A 1 179 ? -14.756 -7.473 7.096 1.00 95.94 179 ALA A N 1
ATOM 1312 C CA . ALA A 1 179 ? -14.218 -8.048 5.861 1.00 95.94 179 ALA A CA 1
ATOM 1313 C C . ALA A 1 179 ? -12.734 -8.412 5.999 1.00 95.94 179 ALA A C 1
ATOM 1315 O O . ALA A 1 179 ? -12.032 -7.890 6.865 1.00 95.94 179 ALA A O 1
ATOM 1316 N N . THR A 1 180 ? -12.245 -9.319 5.147 1.00 95.38 180 THR A N 1
ATOM 1317 C CA . THR A 1 180 ? -10.837 -9.743 5.153 1.00 95.38 180 THR A CA 1
ATOM 1318 C C . THR A 1 180 ? -10.252 -9.906 3.752 1.00 95.38 180 THR A C 1
ATOM 1320 O O . THR A 1 180 ? -10.944 -10.253 2.793 1.00 95.38 180 THR A O 1
ATOM 1323 N N . TYR A 1 181 ? -8.942 -9.688 3.642 1.00 93.81 181 TYR A N 1
ATOM 1324 C CA . TYR A 1 181 ? -8.137 -9.979 2.460 1.00 93.81 181 TYR A CA 1
ATOM 1325 C C . TYR A 1 181 ? -6.876 -10.752 2.855 1.00 93.81 181 TYR A C 1
ATOM 1327 O O . TYR A 1 181 ? -6.054 -10.261 3.623 1.00 93.81 181 TYR A O 1
ATOM 1335 N N . ASP A 1 182 ? -6.696 -11.939 2.278 1.00 92.06 182 ASP A N 1
ATOM 1336 C CA . ASP A 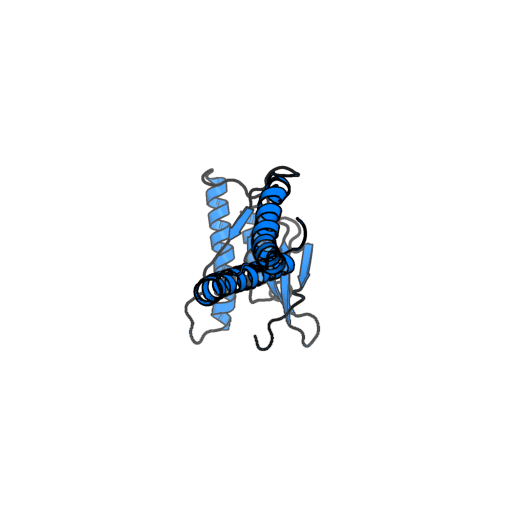1 182 ? -5.515 -12.776 2.500 1.00 92.06 182 ASP A CA 1
ATOM 1337 C C . ASP A 1 182 ? -4.432 -12.488 1.445 1.00 92.06 182 ASP A C 1
ATOM 1339 O O . ASP A 1 182 ? -4.705 -12.462 0.237 1.00 92.06 182 ASP A O 1
ATOM 1343 N N . LYS A 1 183 ? -3.176 -12.333 1.886 1.00 88.75 183 LYS A N 1
ATOM 1344 C CA . LYS A 1 183 ? -2.011 -12.143 1.008 1.00 88.75 183 LYS A CA 1
ATOM 1345 C C . LYS A 1 183 ? -1.886 -13.306 0.012 1.00 88.75 183 LYS A C 1
ATOM 1347 O O . LYS A 1 183 ? -1.762 -14.464 0.401 1.00 88.75 183 LYS A O 1
ATOM 1352 N N . ARG A 1 184 ? -1.905 -12.998 -1.292 1.00 88.19 184 ARG A N 1
ATOM 1353 C CA . ARG A 1 184 ? -1.873 -14.007 -2.376 1.00 88.19 184 ARG A CA 1
ATOM 1354 C C . ARG A 1 184 ? -0.470 -14.454 -2.785 1.00 88.19 184 ARG A C 1
ATOM 1356 O O . ARG A 1 184 ? -0.283 -15.611 -3.139 1.00 88.19 184 ARG A O 1
ATOM 1363 N N . HIS A 1 185 ? 0.496 -13.537 -2.771 1.00 83.81 185 HIS A N 1
ATOM 1364 C CA . HIS A 1 185 ? 1.886 -13.812 -3.136 1.00 83.81 185 HIS A CA 1
ATOM 1365 C C . HIS A 1 185 ? 2.745 -13.759 -1.880 1.00 83.81 185 HIS A C 1
ATOM 1367 O O . HIS A 1 185 ? 2.924 -12.696 -1.283 1.00 83.81 185 HIS A O 1
ATOM 1373 N N . ILE A 1 186 ? 3.242 -14.922 -1.477 1.00 81.38 186 ILE A N 1
ATOM 1374 C CA . ILE A 1 186 ? 4.084 -15.078 -0.295 1.00 81.38 186 ILE A CA 1
ATOM 1375 C C . ILE A 1 186 ? 5.548 -14.973 -0.718 1.00 81.38 186 ILE A C 1
ATOM 1377 O O . ILE A 1 186 ? 5.922 -15.466 -1.785 1.00 81.38 186 ILE A O 1
ATOM 1381 N N . GLN A 1 187 ? 6.375 -14.320 0.103 1.00 81.81 187 GLN A N 1
ATOM 1382 C CA . GLN A 1 187 ? 7.818 -14.332 -0.109 1.00 81.81 187 GLN A CA 1
ATOM 1383 C C . GLN A 1 187 ? 8.351 -15.772 -0.010 1.00 81.81 187 GLN A C 1
ATOM 1385 O O . GLN A 1 187 ? 8.114 -16.439 0.999 1.00 81.81 187 GLN A O 1
ATOM 1390 N N . PRO A 1 188 ? 9.095 -16.265 -1.016 1.00 79.38 188 PRO A N 1
ATOM 1391 C CA . PRO A 1 188 ? 9.826 -17.516 -0.871 1.00 79.38 188 PRO A CA 1
ATOM 1392 C C . PRO A 1 188 ? 10.846 -17.393 0.271 1.00 79.38 188 PRO A C 1
ATOM 1394 O O . PRO A 1 188 ? 11.632 -16.447 0.273 1.00 79.38 188 PRO A O 1
ATOM 1397 N N . PHE A 1 189 ? 10.853 -18.359 1.198 1.00 82.56 189 PHE A N 1
ATOM 1398 C CA . PHE A 1 189 ? 11.797 -18.449 2.330 1.00 82.56 189 PHE A CA 1
ATOM 1399 C C . PHE A 1 189 ? 11.729 -17.303 3.365 1.00 82.56 189 PHE A C 1
ATOM 1401 O O . PHE A 1 189 ? 12.724 -17.057 4.047 1.00 82.56 189 PHE A O 1
ATOM 1408 N N . GLY A 1 190 ? 10.594 -16.595 3.441 1.00 59.00 190 GLY A N 1
ATOM 1409 C CA . GLY A 1 190 ? 10.350 -15.512 4.407 1.00 59.00 190 GLY A CA 1
ATOM 1410 C C . GLY A 1 190 ? 10.070 -15.972 5.831 1.00 59.00 190 GLY A C 1
ATOM 1411 O O . GLY A 1 190 ? 9.723 -17.160 6.019 1.00 59.00 190 GLY A O 1
#

Sequence (190 aa):
ALGGTPLLSFAVVLCGFGLYEAVRQVMAYRSTGKIPRAAVAGAAASVLVPIAGALAALPLVDDSAENGTATVAAIQGNVPRLGLDFNAQRRAVLDNHARRTTQLAEEVKAGKEKQPDFVLWPENSSDLDPYLNADARQVIDDAVKAIGAPTVVGSVVEKGSDSLRNTLIEWDPDQGPVATYDKRHIQPFG

Nearest PDB structures (foldseek):
  8b0o-assembly1_A  TM=6.931E-01  e=2.478E-05  Escherichia coli K-12
  5xhq-assembly2_B  TM=6.533E-01  e=1.292E-04  Escherichia coli K-12
  6mg6-assembly2_D  TM=7.007E-01  e=4.902E-04  Helicobacter pylori G27
  6mg6-assembly2_C  TM=6.543E-01  e=1.192E-03  Helicobacter pylori G27
  5n6h-assembly1_A  TM=5.612E-01  e=7.645E-04  Escherichia coli K-12